Protein AF-Q5WV06-F1 (afdb_monomer)

Sequence (357 aa):
MSANEKTLMQELKEAIKIKTLAQSHLTKEEQHLIVVYLAEIKEFYKLNSIFDFFGVENGGAQHGRLFFHDSENNSSRELTELFRLNKALLNDLNEKIEQVAIEYSKENYDYIWNQIIFSYLKLLEHNQHWQSFWEKESQILDEAKLSKAKHLVCSAICFKLFSVLSANSIEMMSHPTVKVFIKLSNSINFEDIRKEMRNRLRSEILEDIKIATMTKKNSKLTYKSLYTKANRDAHFCALSLEEKALAVIAGVADACSGNDAHLKLLMESIVKAKKQFPVDDFNAKVQAILEELQAKNKLPQKYEKKFQEICETQDNKRILKKTLSLPQLASVSSTFYHSKKREGSSDENTSSYPHRP

Radius of gyration: 29.9 Å; Cα contacts (8 Å, |Δi|>4): 278; chains: 1; bounding box: 74×70×98 Å

Structure (mmCIF, N/CA/C/O backbone):
data_AF-Q5WV06-F1
#
_entry.id   AF-Q5WV06-F1
#
loop_
_atom_site.group_PDB
_atom_site.id
_atom_site.type_symbol
_atom_site.label_atom_id
_atom_site.label_alt_id
_atom_site.label_comp_id
_atom_site.label_asym_id
_atom_site.label_entity_id
_atom_site.label_seq_id
_atom_site.pdbx_PDB_ins_code
_atom_site.Cartn_x
_atom_site.Cartn_y
_atom_site.Cartn_z
_atom_site.occupancy
_atom_site.B_iso_or_equiv
_atom_site.auth_seq_id
_atom_site.auth_comp_id
_atom_site.auth_asym_id
_atom_site.auth_atom_id
_atom_site.pdbx_PDB_model_num
ATOM 1 N N . MET A 1 1 ? -6.872 12.861 60.033 1.00 57.31 1 MET A N 1
ATOM 2 C CA . MET A 1 1 ? -7.818 12.418 58.993 1.00 57.31 1 MET A CA 1
ATOM 3 C C . MET A 1 1 ? -9.099 11.960 59.648 1.00 57.31 1 MET A C 1
ATOM 5 O O . MET A 1 1 ? -9.048 11.062 60.488 1.00 57.31 1 MET A O 1
ATOM 9 N N . SER A 1 2 ? -10.210 12.590 59.287 1.00 75.19 2 SER A N 1
ATOM 10 C CA . SER A 1 2 ? -11.548 12.175 59.709 1.00 75.19 2 SER A CA 1
ATOM 11 C C . SER A 1 2 ? -11.914 10.809 59.110 1.00 75.19 2 SER A C 1
ATOM 13 O O . SER A 1 2 ? -11.301 10.360 58.137 1.00 75.19 2 SER A O 1
ATOM 15 N N . ALA A 1 3 ? -12.905 10.124 59.689 1.00 75.88 3 ALA A N 1
ATOM 16 C CA . ALA A 1 3 ? -13.401 8.854 59.152 1.00 75.88 3 ALA A CA 1
ATOM 17 C C . ALA A 1 3 ? -13.859 9.005 57.688 1.00 75.88 3 ALA A C 1
ATOM 19 O O . ALA A 1 3 ? -13.521 8.170 56.857 1.00 75.88 3 ALA A O 1
ATOM 20 N N . ASN A 1 4 ? -14.495 10.132 57.357 1.00 78.25 4 ASN A N 1
ATOM 21 C CA . ASN A 1 4 ? -14.959 10.434 56.004 1.00 78.25 4 ASN A CA 1
ATOM 22 C C . ASN A 1 4 ? -13.804 10.634 55.015 1.00 78.25 4 ASN A C 1
ATOM 24 O O . ASN A 1 4 ? -13.877 10.145 53.895 1.00 78.25 4 ASN A O 1
ATOM 28 N N . GLU A 1 5 ? -12.705 11.278 55.420 1.00 66.81 5 GLU A N 1
ATOM 29 C CA . GLU A 1 5 ? -11.517 11.420 54.562 1.00 66.81 5 GLU A CA 1
ATOM 30 C C . GLU A 1 5 ? -10.827 10.079 54.297 1.00 66.81 5 GLU A C 1
ATOM 32 O O . GLU A 1 5 ? -10.277 9.879 53.217 1.00 66.81 5 GLU A O 1
ATOM 37 N N . LYS A 1 6 ? -10.847 9.150 55.264 1.00 77.50 6 LYS A N 1
ATOM 38 C CA . LYS A 1 6 ? -10.307 7.795 55.076 1.00 77.50 6 LYS A CA 1
ATOM 39 C C . LYS A 1 6 ? -11.163 6.982 54.111 1.00 77.50 6 LYS A C 1
ATOM 41 O O . LYS A 1 6 ? -10.595 6.353 53.225 1.00 77.50 6 LYS A O 1
ATOM 46 N N . THR A 1 7 ? -12.488 7.038 54.250 1.00 82.88 7 THR A N 1
ATOM 47 C CA . THR A 1 7 ? -13.426 6.371 53.336 1.00 82.88 7 THR A CA 1
ATOM 48 C C . THR A 1 7 ? -13.297 6.932 51.925 1.00 82.88 7 THR A C 1
ATOM 50 O O . THR A 1 7 ? -13.072 6.166 50.995 1.00 82.88 7 THR A O 1
ATOM 53 N N . LEU A 1 8 ? -13.278 8.261 51.774 1.00 75.94 8 LEU A N 1
ATOM 54 C CA . LEU A 1 8 ? -13.108 8.914 50.475 1.00 75.94 8 LEU A CA 1
ATOM 55 C C . LEU A 1 8 ? -11.756 8.563 49.834 1.00 75.94 8 LEU A C 1
ATOM 57 O O . LEU A 1 8 ? -11.691 8.276 48.646 1.00 75.94 8 LEU A O 1
ATOM 61 N N . MET A 1 9 ? -10.667 8.533 50.615 1.00 74.50 9 MET A N 1
ATOM 62 C CA . MET A 1 9 ? -9.348 8.089 50.145 1.00 74.50 9 MET A CA 1
ATOM 63 C C . MET A 1 9 ? -9.325 6.616 49.736 1.00 74.50 9 MET A C 1
ATOM 65 O O . MET A 1 9 ? -8.549 6.251 48.853 1.00 74.50 9 MET A O 1
ATOM 69 N N . GLN A 1 10 ? -10.105 5.765 50.396 1.00 79.12 10 GLN A N 1
ATOM 70 C CA . GLN A 1 10 ? -10.165 4.339 50.105 1.00 79.12 10 GLN A CA 1
ATOM 71 C C . GLN A 1 10 ? -11.007 4.064 48.859 1.00 79.12 10 GLN A C 1
ATOM 73 O O . GLN A 1 10 ? -10.538 3.347 47.983 1.00 79.12 10 GLN A O 1
ATOM 78 N N . GLU A 1 11 ? -12.148 4.736 48.713 1.00 72.31 11 GLU A N 1
ATOM 79 C CA . GLU A 1 11 ? -12.962 4.739 47.494 1.00 72.31 11 GLU A CA 1
ATOM 80 C C . GLU A 1 11 ? -12.180 5.306 46.302 1.00 72.31 11 GLU A C 1
ATOM 82 O O . GLU A 1 11 ? -12.179 4.711 45.228 1.00 72.31 11 GLU A O 1
ATOM 87 N N . LEU A 1 12 ? -11.419 6.394 46.490 1.00 64.50 12 LEU A N 1
ATOM 88 C CA . LEU A 1 12 ? -10.504 6.914 45.466 1.00 64.50 12 LEU A CA 1
ATOM 89 C C . LEU A 1 12 ? -9.404 5.910 45.129 1.00 64.50 12 LEU A C 1
ATOM 91 O O . LEU A 1 12 ? -9.106 5.714 43.957 1.00 64.50 12 LEU A O 1
ATOM 95 N N . LYS A 1 13 ? -8.799 5.249 46.122 1.00 63.62 13 LYS A N 1
ATOM 96 C CA . LYS A 1 13 ? -7.778 4.217 45.885 1.00 63.62 13 LYS A CA 1
ATOM 97 C C . LYS A 1 13 ? -8.346 2.990 45.176 1.00 63.62 13 LYS A C 1
ATOM 99 O O . LYS A 1 13 ? -7.639 2.412 44.357 1.00 63.62 13 LYS A O 1
ATOM 104 N N . GLU A 1 14 ? -9.583 2.598 45.460 1.00 61.25 14 GLU A N 1
ATOM 105 C CA . GLU A 1 14 ? -10.272 1.491 44.791 1.00 61.25 14 GLU A CA 1
ATOM 106 C C . GLU A 1 14 ? -10.700 1.868 43.369 1.00 61.25 14 GLU A C 1
ATOM 108 O O . GLU A 1 14 ? -10.421 1.117 42.438 1.00 61.25 14 GLU A O 1
ATOM 113 N N . ALA A 1 15 ? -11.237 3.071 43.158 1.00 53.94 15 ALA A N 1
ATOM 114 C CA . ALA A 1 15 ? -11.538 3.604 41.829 1.00 53.94 15 ALA A CA 1
ATOM 115 C C . ALA A 1 15 ? -10.270 3.780 40.972 1.00 53.94 15 ALA A C 1
ATOM 117 O O . ALA A 1 15 ? -10.275 3.491 39.773 1.00 53.94 15 ALA A O 1
ATOM 118 N N . ILE A 1 16 ? -9.156 4.198 41.585 1.00 52.81 16 ILE A N 1
ATOM 119 C CA . ILE A 1 16 ? -7.840 4.265 40.938 1.00 52.81 16 ILE A CA 1
ATOM 120 C C . ILE A 1 16 ? -7.307 2.855 40.658 1.00 52.81 16 ILE A C 1
ATOM 122 O O . ILE A 1 16 ? -6.786 2.641 39.567 1.00 52.81 16 ILE A O 1
ATOM 126 N N . LYS A 1 17 ? -7.478 1.881 41.569 1.00 46.38 17 LYS A N 1
ATOM 127 C CA . LYS A 1 17 ? -7.112 0.463 41.360 1.00 46.38 17 LYS A CA 1
ATOM 128 C C . LYS A 1 17 ? -7.859 -0.169 40.188 1.00 46.38 17 LYS A C 1
ATOM 130 O O . LYS A 1 17 ? -7.242 -0.858 39.384 1.00 46.38 17 LYS A O 1
ATOM 135 N N . ILE A 1 18 ? -9.157 0.103 40.053 1.00 48.56 18 ILE A N 1
ATOM 136 C CA . ILE A 1 18 ? -9.973 -0.372 38.924 1.00 48.56 18 ILE A CA 1
ATOM 137 C C . ILE A 1 18 ? -9.495 0.265 37.605 1.00 48.56 18 ILE A C 1
ATOM 139 O O . ILE A 1 18 ? -9.481 -0.403 36.576 1.00 48.56 18 ILE A O 1
ATOM 143 N N . LYS A 1 19 ? -8.994 1.509 37.642 1.00 49.84 19 LYS A N 1
ATOM 144 C CA . LYS A 1 19 ? -8.337 2.184 36.503 1.00 49.84 19 LYS A CA 1
ATOM 145 C C . LYS A 1 19 ? -6.857 1.814 36.285 1.00 49.84 19 LYS A C 1
ATOM 147 O O . LYS A 1 19 ? -6.265 2.298 35.326 1.00 49.84 19 LYS A O 1
ATOM 152 N N . THR A 1 20 ? -6.242 0.993 37.143 1.00 46.69 20 THR A N 1
ATOM 153 C CA . THR A 1 20 ? -4.810 0.612 37.072 1.00 46.69 20 THR A CA 1
ATOM 154 C C . THR A 1 20 ? -4.574 -0.886 36.886 1.00 46.69 20 THR A C 1
ATOM 156 O O . THR A 1 20 ? -3.473 -1.373 37.144 1.00 46.69 20 THR A O 1
ATOM 159 N N . LEU A 1 21 ? -5.542 -1.636 36.352 1.00 50.31 21 LEU A N 1
ATOM 160 C CA . LEU A 1 21 ? -5.149 -2.830 35.607 1.00 50.31 21 LEU A CA 1
ATOM 161 C C . LEU A 1 21 ? -4.521 -2.359 34.296 1.00 50.31 21 LEU A C 1
ATOM 163 O O . LEU A 1 21 ? -5.203 -1.807 33.439 1.00 50.31 21 LEU A O 1
ATOM 167 N N . ALA A 1 22 ? -3.207 -2.544 34.167 1.00 56.94 22 ALA A N 1
ATOM 168 C CA . ALA A 1 22 ? -2.517 -2.384 32.899 1.00 56.94 22 ALA A CA 1
ATOM 169 C C . ALA A 1 22 ? -3.159 -3.345 31.887 1.00 56.94 22 ALA A C 1
ATOM 171 O O . ALA A 1 22 ? -2.976 -4.557 31.968 1.00 56.94 22 ALA A O 1
ATOM 172 N N . GLN A 1 23 ? -3.976 -2.805 30.987 1.00 65.12 23 GLN A N 1
ATOM 173 C CA . GLN A 1 23 ? -4.636 -3.556 29.929 1.00 65.12 23 GLN A CA 1
ATOM 174 C C . GLN A 1 23 ? -3.983 -3.179 28.603 1.00 65.12 23 GLN A C 1
ATOM 176 O O . GLN A 1 23 ? -4.070 -2.043 28.159 1.00 65.12 23 GLN A O 1
ATOM 181 N N . SER A 1 24 ? -3.322 -4.138 27.963 1.00 70.88 24 SER A N 1
ATOM 182 C CA . SER A 1 24 ? -2.711 -3.973 26.636 1.00 70.88 24 SER A CA 1
ATOM 183 C C . SER A 1 24 ? -3.726 -4.088 25.488 1.00 70.88 24 SER A C 1
ATOM 185 O O . SER A 1 24 ? -3.345 -4.172 24.324 1.00 70.88 24 SER A O 1
ATOM 187 N N . HIS A 1 25 ? -5.023 -4.142 25.799 1.00 78.38 25 HIS A N 1
ATOM 188 C CA . HIS A 1 25 ? -6.109 -4.398 24.856 1.00 78.38 25 HIS A CA 1
ATOM 189 C C . HIS A 1 25 ? -7.307 -3.491 25.141 1.00 78.38 25 HIS A C 1
ATOM 191 O O . HIS A 1 25 ? -7.446 -2.966 26.246 1.00 78.38 25 HIS A O 1
ATOM 197 N N . LEU A 1 26 ? -8.178 -3.345 24.138 1.00 80.56 26 LEU A N 1
ATOM 198 C CA . LEU A 1 26 ? -9.404 -2.557 24.240 1.00 80.56 26 LEU A CA 1
ATOM 199 C C . LEU A 1 26 ? -10.450 -3.231 25.138 1.00 80.56 26 LEU A C 1
ATOM 201 O O . LEU A 1 26 ? -10.696 -4.436 25.008 1.00 80.56 26 LEU A O 1
ATOM 205 N N . THR A 1 27 ? -11.127 -2.449 25.976 1.00 82.06 27 THR A N 1
ATOM 206 C CA . THR A 1 27 ? -12.273 -2.901 26.780 1.00 82.06 27 THR A CA 1
ATOM 207 C C . THR A 1 27 ? -13.489 -3.208 25.905 1.00 82.06 27 THR A C 1
ATOM 209 O O . THR A 1 27 ? -13.555 -2.831 24.732 1.00 82.06 27 THR A O 1
ATOM 212 N N . LYS A 1 28 ? -14.496 -3.896 26.458 1.00 82.31 28 LYS A N 1
ATOM 213 C CA . LYS A 1 28 ? -15.744 -4.158 25.720 1.00 82.31 28 LYS A CA 1
ATOM 214 C C . LYS A 1 28 ? -16.482 -2.862 25.391 1.00 82.31 28 LYS A C 1
ATOM 216 O O . LYS A 1 28 ? -17.065 -2.758 24.314 1.00 82.31 28 LYS A O 1
ATOM 221 N N . GLU A 1 29 ? -16.435 -1.893 26.298 1.00 81.12 29 GLU A N 1
ATOM 222 C CA . GLU A 1 29 ? -17.010 -0.563 26.131 1.00 81.12 29 GLU A CA 1
ATOM 223 C C . GLU A 1 29 ? -16.316 0.197 24.993 1.00 81.12 29 GLU A C 1
ATOM 225 O O . GLU A 1 29 ? -16.989 0.724 24.109 1.00 81.12 29 GLU A O 1
ATOM 230 N N . GL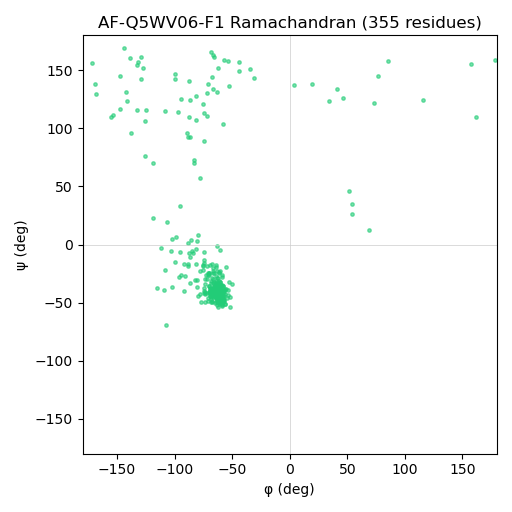U A 1 30 ? -14.980 0.181 24.947 1.00 83.25 30 GLU A N 1
ATOM 231 C CA . GLU A 1 30 ? -14.199 0.796 23.864 1.00 83.25 30 GLU A CA 1
ATOM 232 C C . GLU A 1 30 ? -14.499 0.137 22.511 1.00 83.25 30 GLU A C 1
ATOM 234 O O . GLU A 1 30 ? -14.727 0.820 21.514 1.00 83.25 30 GLU A O 1
ATOM 239 N N . GLN A 1 31 ? -14.569 -1.197 22.473 1.00 87.19 31 GLN A N 1
ATOM 240 C CA . GLN A 1 31 ? -14.945 -1.940 21.267 1.00 87.19 31 GLN A CA 1
ATOM 241 C C . GLN A 1 31 ? -16.367 -1.601 20.796 1.00 87.19 31 GLN A C 1
ATOM 243 O O . GLN A 1 31 ? -16.605 -1.473 19.596 1.00 87.19 31 GLN A O 1
ATOM 248 N N . HIS A 1 32 ? -17.317 -1.449 21.721 1.00 86.19 32 HIS A N 1
ATOM 249 C CA . HIS A 1 32 ? -18.684 -1.057 21.390 1.00 86.19 32 HIS A CA 1
ATOM 250 C C . HIS A 1 32 ? -18.739 0.359 20.804 1.00 86.19 32 HIS A C 1
ATOM 252 O O . HIS A 1 32 ? -19.372 0.559 19.769 1.00 86.19 32 HIS A O 1
ATOM 258 N N . LEU A 1 33 ? -18.024 1.315 21.403 1.00 85.00 33 LEU A N 1
ATOM 259 C CA . LEU A 1 33 ? -17.958 2.693 20.910 1.00 85.00 33 LEU A CA 1
ATOM 260 C C . LEU A 1 33 ? -17.347 2.795 19.511 1.00 85.00 33 LEU A C 1
ATOM 262 O O . LEU A 1 33 ? -17.813 3.597 18.708 1.00 85.00 33 LEU A O 1
ATOM 266 N N . ILE A 1 34 ? -16.374 1.943 19.173 1.00 88.25 34 ILE A N 1
ATOM 267 C CA . ILE A 1 34 ? -15.870 1.835 17.795 1.00 88.25 34 ILE A CA 1
ATOM 268 C C . ILE A 1 34 ? -17.011 1.485 16.831 1.00 88.25 34 ILE A C 1
ATOM 270 O O . ILE A 1 34 ? -17.144 2.117 15.786 1.00 88.25 34 ILE A O 1
ATOM 274 N N . VAL A 1 35 ? -17.848 0.499 17.170 1.00 89.69 35 VAL A N 1
ATOM 275 C CA . VAL A 1 35 ? -18.972 0.081 16.313 1.00 89.69 35 VAL A CA 1
ATOM 276 C C . VAL A 1 35 ? -20.020 1.186 16.191 1.00 89.69 35 VAL A C 1
ATOM 278 O O . VAL A 1 35 ? -20.488 1.453 15.084 1.00 89.69 35 VAL A O 1
ATOM 281 N N . VAL A 1 36 ? -20.366 1.842 17.304 1.00 88.00 36 VAL A N 1
ATOM 282 C CA . VAL A 1 36 ? -21.286 2.991 17.313 1.00 88.00 36 VAL A CA 1
ATOM 283 C C . VAL A 1 36 ? -20.758 4.089 16.398 1.00 88.00 36 VAL A C 1
ATOM 285 O O . VAL A 1 36 ? -21.477 4.550 15.516 1.00 88.00 36 VAL A O 1
ATOM 288 N N . TYR A 1 37 ? -19.476 4.429 16.521 1.00 86.94 37 TYR A N 1
ATOM 289 C CA . TYR A 1 37 ? -18.863 5.457 15.695 1.00 86.94 37 TYR A CA 1
ATOM 290 C C . TYR A 1 37 ? -18.889 5.108 14.198 1.00 86.94 37 TYR A C 1
ATOM 292 O O . TYR A 1 37 ? -19.218 5.956 13.370 1.00 86.94 37 TYR A O 1
ATOM 300 N N . LEU A 1 38 ? -18.609 3.853 13.826 1.00 88.38 38 LEU A N 1
ATOM 301 C CA . LEU A 1 38 ? -18.707 3.406 12.430 1.00 88.38 38 LEU A CA 1
ATOM 302 C C . LEU A 1 38 ? -20.136 3.525 11.882 1.00 88.38 38 LEU A C 1
ATOM 304 O O . LEU A 1 38 ? -20.314 3.907 10.724 1.00 88.38 38 LEU A O 1
ATOM 308 N N . ALA A 1 39 ? -21.150 3.223 12.696 1.00 88.50 39 ALA A N 1
ATOM 309 C CA . ALA A 1 39 ? -22.548 3.392 12.312 1.00 88.50 39 ALA A CA 1
ATOM 310 C C . ALA A 1 39 ? -22.910 4.876 12.125 1.00 88.50 39 ALA A C 1
ATOM 312 O O . ALA A 1 39 ? -23.482 5.239 11.098 1.00 88.50 39 ALA A O 1
ATOM 313 N N . GLU A 1 40 ? -22.501 5.744 13.050 1.00 87.31 40 GLU A N 1
ATOM 314 C CA . GLU A 1 40 ? -22.744 7.186 12.958 1.00 87.31 40 GLU A CA 1
ATOM 315 C C . GLU A 1 40 ? -22.058 7.826 11.749 1.00 87.31 40 GLU A C 1
ATOM 317 O O . GLU A 1 40 ? -22.632 8.713 11.125 1.00 87.31 40 GLU A O 1
ATOM 322 N N . ILE A 1 41 ? -20.857 7.370 11.368 1.00 83.75 41 ILE A N 1
ATOM 323 C CA . ILE A 1 41 ? -20.203 7.816 10.128 1.00 83.75 41 ILE A CA 1
ATOM 324 C C . ILE A 1 41 ? -21.103 7.524 8.926 1.00 83.75 41 ILE A C 1
ATOM 326 O O . ILE A 1 41 ? -21.312 8.405 8.090 1.00 83.75 41 ILE A O 1
ATOM 330 N N . LYS A 1 42 ? -21.654 6.306 8.831 1.00 86.06 42 LYS A N 1
ATOM 331 C CA . LYS A 1 42 ? -22.552 5.955 7.724 1.00 86.06 42 LYS A CA 1
ATOM 332 C C . LYS A 1 42 ? -23.790 6.843 7.703 1.00 86.06 42 LYS A C 1
ATOM 334 O O . LYS A 1 42 ? -24.183 7.288 6.629 1.00 86.06 42 LYS A O 1
ATOM 339 N N . GLU A 1 43 ? -24.388 7.108 8.860 1.00 87.19 43 GLU A N 1
ATOM 340 C CA . GLU A 1 43 ? -25.580 7.953 8.961 1.00 87.19 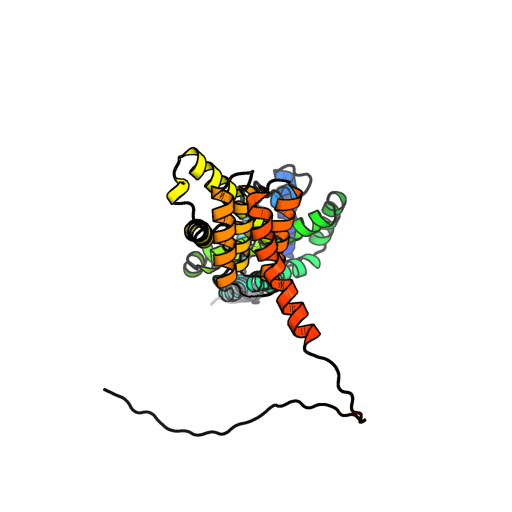43 GLU A CA 1
ATOM 341 C C . GLU A 1 43 ? -25.280 9.413 8.607 1.00 87.19 43 GLU A C 1
ATOM 343 O O . GLU A 1 43 ? -25.957 9.993 7.755 1.00 87.19 43 GLU A O 1
ATOM 348 N N . PHE A 1 44 ? -24.229 9.989 9.195 1.00 82.75 44 PHE A N 1
ATOM 349 C CA . PHE A 1 44 ? -23.828 11.380 8.990 1.00 82.75 44 PHE A CA 1
ATOM 350 C C . PHE A 1 44 ? -23.504 11.670 7.521 1.00 82.75 44 PHE A C 1
ATOM 352 O O . PHE A 1 44 ? -23.995 12.645 6.949 1.00 82.75 44 PHE A O 1
ATOM 359 N N . TYR A 1 45 ? -22.727 10.788 6.886 1.00 81.06 45 TYR A N 1
ATOM 360 C CA . TYR A 1 45 ? -22.332 10.922 5.483 1.00 81.06 45 TYR A CA 1
ATOM 361 C C . TYR A 1 45 ? -23.329 10.294 4.497 1.00 81.06 45 TYR A C 1
ATOM 363 O O . TYR A 1 45 ? -23.101 10.349 3.290 1.00 81.06 45 TYR A O 1
ATOM 371 N N . LYS A 1 46 ? -24.442 9.725 4.984 1.00 85.50 46 LYS A N 1
ATOM 372 C CA . LYS A 1 46 ? -25.468 9.039 4.177 1.00 85.50 46 LYS A CA 1
ATOM 373 C C . LYS A 1 46 ? -24.874 7.975 3.244 1.00 85.50 46 LYS A C 1
ATOM 375 O O . LYS A 1 46 ? -25.198 7.914 2.058 1.00 85.50 46 LYS A O 1
ATOM 380 N N . LEU A 1 47 ? -23.978 7.154 3.782 1.00 85.56 47 LEU A N 1
ATOM 381 C CA . LEU A 1 47 ? -23.254 6.130 3.033 1.00 85.56 47 LEU A CA 1
ATOM 382 C C . LEU A 1 47 ? -24.040 4.824 2.981 1.00 85.56 47 LEU A C 1
ATOM 384 O O . LEU A 1 47 ? -24.607 4.387 3.985 1.00 85.56 47 LEU A O 1
ATOM 388 N N . ASN A 1 48 ? -24.000 4.157 1.829 1.00 89.62 48 ASN A N 1
ATOM 389 C CA . ASN A 1 48 ? -24.595 2.833 1.678 1.00 89.62 48 ASN A CA 1
ATOM 390 C C . ASN A 1 48 ? -23.772 1.782 2.443 1.00 89.62 48 ASN A C 1
ATOM 392 O O . ASN A 1 48 ? -24.308 0.997 3.228 1.00 89.62 48 ASN A O 1
ATOM 396 N N . SER A 1 49 ? -22.448 1.830 2.284 1.00 90.75 49 SER A N 1
ATOM 397 C CA . SER A 1 49 ? -21.496 0.969 2.980 1.00 90.75 49 SER A CA 1
ATOM 398 C C . SER A 1 49 ? -20.403 1.788 3.661 1.00 90.75 49 SER A C 1
ATOM 400 O O . SER A 1 49 ? -20.013 2.856 3.191 1.00 90.75 49 SER A O 1
ATOM 402 N N . ILE A 1 50 ? -19.841 1.253 4.747 1.00 87.81 50 ILE A N 1
ATOM 403 C CA . ILE A 1 50 ? -18.630 1.828 5.346 1.00 87.81 50 ILE A CA 1
ATOM 404 C C . ILE A 1 50 ? -17.432 1.757 4.385 1.00 87.81 50 ILE A C 1
ATOM 406 O O . ILE A 1 50 ? -16.502 2.558 4.476 1.00 87.81 50 ILE A O 1
ATOM 410 N N . PHE A 1 51 ? -17.458 0.834 3.418 1.00 87.44 51 PHE A N 1
ATOM 411 C CA . PHE A 1 51 ? -16.457 0.757 2.360 1.00 87.44 51 PHE A CA 1
ATOM 412 C C . PHE A 1 51 ? -16.454 2.003 1.470 1.00 87.44 51 PHE A C 1
ATOM 414 O O . PHE A 1 51 ? -15.392 2.382 0.992 1.00 87.44 51 PHE A O 1
ATOM 421 N N . ASP A 1 52 ? -17.582 2.693 1.297 1.00 83.62 52 ASP A N 1
ATOM 422 C CA . ASP A 1 52 ? -17.624 3.945 0.529 1.00 83.62 52 ASP A CA 1
ATOM 423 C C . ASP A 1 52 ? -16.836 5.064 1.232 1.00 83.62 52 ASP A C 1
ATOM 425 O O . ASP A 1 52 ? -16.315 5.971 0.584 1.00 83.62 52 ASP A O 1
ATOM 429 N N . PHE A 1 53 ? -16.685 4.965 2.557 1.00 81.25 53 PHE A N 1
ATOM 430 C CA . PHE A 1 53 ? -15.855 5.871 3.344 1.00 81.25 53 PHE A CA 1
ATOM 431 C C . PHE A 1 53 ? -14.362 5.549 3.215 1.00 81.25 53 PHE A C 1
ATOM 433 O O . PHE A 1 53 ? -13.553 6.440 2.970 1.00 81.25 53 PHE A O 1
ATOM 440 N N . PHE A 1 54 ? -13.980 4.280 3.390 1.00 77.94 54 PHE A N 1
ATOM 441 C CA . PHE A 1 54 ? -12.569 3.883 3.496 1.00 77.94 54 PHE A CA 1
ATOM 442 C C . PHE A 1 54 ? -11.943 3.386 2.183 1.00 77.94 54 PHE A C 1
ATOM 444 O O . PHE A 1 54 ? -10.734 3.491 1.994 1.00 77.94 54 PHE A O 1
ATOM 451 N N . GLY A 1 55 ? -12.737 2.816 1.282 1.00 65.62 55 GLY A N 1
ATOM 452 C CA . GLY A 1 55 ? -12.296 2.038 0.121 1.00 65.62 55 GLY A CA 1
ATOM 453 C C . GLY A 1 55 ? -11.943 2.843 -1.130 1.00 65.62 55 GLY A C 1
ATOM 454 O O . GLY A 1 55 ? -11.457 2.260 -2.100 1.00 65.62 55 GLY A O 1
ATOM 455 N N . VAL A 1 56 ? -12.168 4.160 -1.135 1.00 64.69 56 VAL A N 1
ATOM 456 C CA . VAL A 1 56 ? -11.916 5.022 -2.300 1.00 64.69 56 VAL A CA 1
ATOM 457 C C . VAL A 1 56 ? -10.461 5.504 -2.284 1.00 64.69 56 VAL A C 1
ATOM 459 O O . VAL A 1 56 ? -10.097 6.342 -1.475 1.00 64.69 56 VAL A O 1
ATOM 462 N N . GLU A 1 57 ? -9.607 5.035 -3.193 1.00 55.09 57 GLU A N 1
ATOM 463 C CA . GLU A 1 57 ? -8.147 5.290 -3.156 1.00 55.09 57 GLU A CA 1
ATOM 464 C C . GLU A 1 57 ? -7.739 6.779 -3.198 1.00 55.09 57 GLU A C 1
ATOM 466 O O . GLU A 1 57 ? -6.719 7.151 -2.622 1.00 55.09 57 GLU A O 1
ATOM 471 N N . ASN A 1 58 ? -8.571 7.655 -3.776 1.00 47.12 58 ASN A N 1
ATOM 472 C CA . ASN A 1 58 ? -8.346 9.110 -3.781 1.00 47.12 58 ASN A CA 1
ATOM 473 C C . ASN A 1 58 ? -9.159 9.888 -2.722 1.00 47.12 58 ASN A C 1
ATOM 475 O O . ASN A 1 58 ? -8.835 11.040 -2.445 1.00 47.12 58 ASN A O 1
ATOM 479 N N . GLY A 1 59 ? -10.194 9.282 -2.124 1.00 39.25 59 GLY A N 1
ATOM 480 C CA . GLY A 1 59 ? -11.120 9.938 -1.181 1.00 39.25 59 GLY A CA 1
ATOM 481 C C . GLY A 1 59 ? -11.056 9.379 0.244 1.00 39.25 59 GLY A C 1
ATOM 482 O O . GLY A 1 59 ? -11.060 10.125 1.215 1.00 39.25 59 GLY A O 1
ATOM 483 N N . GLY A 1 60 ? -10.883 8.071 0.395 1.00 41.50 60 GLY A N 1
ATOM 484 C CA . GLY A 1 60 ? -10.745 7.363 1.668 1.00 41.50 60 GLY A CA 1
ATOM 485 C C . GLY A 1 60 ? -9.467 7.701 2.433 1.00 41.50 60 GLY A C 1
ATOM 486 O O . GLY A 1 60 ? -9.463 7.647 3.656 1.00 41.50 60 GLY A O 1
ATOM 487 N N . ALA A 1 61 ? -8.416 8.187 1.766 1.00 49.44 61 ALA A N 1
ATOM 488 C CA . ALA A 1 61 ? -7.262 8.782 2.449 1.00 49.44 61 ALA A CA 1
ATOM 489 C C . ALA A 1 61 ? -7.540 10.202 2.994 1.00 49.44 61 ALA A C 1
ATOM 491 O O . ALA A 1 61 ? -6.780 10.686 3.836 1.00 49.44 61 ALA A O 1
ATOM 492 N N . GLN A 1 62 ? -8.593 10.883 2.520 1.00 51.09 62 GLN A N 1
ATOM 493 C CA . GLN A 1 62 ? -9.081 12.160 3.064 1.00 51.09 62 GLN A CA 1
ATOM 494 C C . GLN A 1 62 ? -10.162 11.937 4.130 1.00 51.09 62 GLN A C 1
ATOM 496 O O . GLN A 1 62 ? -10.114 12.580 5.172 1.00 51.09 62 GLN A O 1
ATOM 501 N N . HIS A 1 63 ? -11.075 10.985 3.935 1.00 50.94 63 HIS A N 1
ATOM 502 C CA . HIS A 1 63 ? -12.148 10.680 4.887 1.00 50.94 63 HIS A CA 1
ATOM 503 C C . HIS A 1 63 ? -11.698 9.761 6.026 1.00 50.94 63 HIS A C 1
ATOM 505 O O . HIS A 1 63 ? -12.091 9.959 7.169 1.00 50.94 63 HIS A O 1
ATOM 511 N N . GLY A 1 64 ? -10.734 8.873 5.784 1.00 54.69 64 GLY A N 1
ATOM 512 C CA . GLY A 1 64 ? -9.981 8.214 6.845 1.00 54.69 64 GLY A CA 1
ATOM 513 C C . GLY A 1 64 ? -9.372 9.226 7.816 1.00 54.69 64 GLY A C 1
ATOM 514 O O . GLY A 1 64 ? -9.368 8.947 8.999 1.00 54.69 64 GLY A O 1
ATOM 515 N N . ARG A 1 65 ? -8.977 10.438 7.376 1.00 53.09 65 ARG A N 1
ATOM 516 C CA . ARG A 1 65 ? -8.554 11.535 8.280 1.00 53.09 65 ARG A CA 1
ATOM 517 C C . ARG A 1 65 ? -9.715 12.145 9.071 1.00 53.09 65 ARG A C 1
ATOM 519 O O . ARG A 1 65 ? -9.479 12.645 10.163 1.00 53.09 65 ARG A O 1
ATOM 526 N N . LEU A 1 66 ? -10.952 12.079 8.574 1.00 52.88 66 LEU A N 1
ATOM 527 C CA . LEU A 1 66 ? -12.151 12.496 9.316 1.00 52.88 66 LEU A CA 1
ATOM 528 C C . LEU A 1 66 ? -12.468 11.544 10.476 1.00 52.88 66 LEU A C 1
ATOM 530 O O . LEU A 1 66 ? -12.987 11.998 11.491 1.00 52.88 66 LEU A O 1
ATOM 534 N N . PHE A 1 67 ? -12.024 10.279 10.410 1.00 61.94 67 PHE A N 1
ATOM 535 C CA . PHE A 1 67 ? -12.000 9.369 11.571 1.00 61.94 67 PHE A CA 1
ATOM 536 C C . PHE A 1 67 ? -11.218 9.955 12.778 1.00 61.94 67 PHE A C 1
ATOM 538 O O . PHE A 1 67 ? -11.394 9.545 13.928 1.00 61.94 67 PHE A O 1
ATOM 545 N N . PHE A 1 68 ? -10.362 10.952 12.521 1.00 56.94 68 PHE A N 1
ATOM 546 C CA . PHE A 1 68 ? -9.493 11.638 13.481 1.00 56.94 68 PHE A CA 1
ATOM 547 C C . PHE A 1 68 ? -9.899 13.092 13.728 1.00 56.94 68 PHE A C 1
ATOM 549 O O . PHE A 1 68 ? -9.255 13.760 14.533 1.00 56.94 68 PHE A O 1
ATOM 556 N N . HIS A 1 69 ? -10.918 13.613 13.037 1.00 58.62 69 HIS A N 1
ATOM 557 C CA . HIS A 1 69 ? -11.353 14.990 13.238 1.00 58.62 69 HIS A CA 1
ATOM 558 C C . HIS A 1 69 ? -12.357 15.027 14.395 1.00 58.62 69 HIS A C 1
ATOM 560 O O . HIS A 1 69 ? -13.561 14.853 14.212 1.00 58.62 69 HIS A O 1
ATOM 566 N N . ASP A 1 70 ? -11.846 15.267 15.605 1.00 59.41 70 ASP A N 1
ATOM 567 C CA . ASP A 1 70 ? -12.619 15.333 16.859 1.00 59.41 70 ASP A CA 1
ATOM 568 C C . ASP A 1 70 ? -13.709 16.436 16.867 1.00 59.41 70 ASP A C 1
ATOM 570 O O . ASP A 1 70 ? -14.465 16.558 17.830 1.00 59.41 70 ASP A O 1
ATOM 574 N N . SER A 1 71 ? -13.792 17.268 15.821 1.00 54.84 71 SER A N 1
ATOM 575 C CA . SER A 1 71 ? -14.706 18.413 15.737 1.00 54.84 71 SER A CA 1
ATOM 576 C C . SER A 1 71 ? -16.087 18.100 15.158 1.00 54.84 71 SER A C 1
ATOM 578 O O . SER A 1 71 ? -16.977 18.934 15.300 1.00 54.84 71 SER A O 1
ATOM 580 N N . GLU A 1 72 ? -16.274 16.964 14.478 1.00 63.28 72 GLU A N 1
ATOM 581 C CA . GLU A 1 72 ? -17.517 16.691 13.728 1.00 63.28 72 GLU A CA 1
ATOM 582 C C . GLU A 1 72 ? -18.413 15.625 14.370 1.00 63.28 72 GLU A C 1
ATOM 584 O O . GLU A 1 72 ? -19.615 15.610 14.117 1.00 63.28 72 GLU A O 1
ATOM 589 N N . ASN A 1 73 ? -17.861 14.753 15.220 1.00 68.00 73 ASN A N 1
ATOM 590 C CA . ASN A 1 73 ? -18.618 13.685 15.868 1.00 68.00 73 ASN A CA 1
ATOM 591 C C . ASN A 1 73 ? -18.163 13.483 17.330 1.00 68.00 73 ASN A C 1
ATOM 593 O O . ASN A 1 73 ? -16.990 13.205 17.592 1.00 68.00 73 ASN A O 1
ATOM 597 N N . ASN A 1 74 ? -19.112 13.579 18.271 1.00 72.69 74 ASN A N 1
ATOM 598 C CA . ASN A 1 74 ? -18.883 13.389 19.707 1.00 72.69 74 ASN A CA 1
ATOM 599 C C . ASN A 1 74 ? -18.305 12.003 20.035 1.00 72.69 74 ASN A C 1
ATOM 601 O O . ASN A 1 74 ? -17.360 11.920 20.817 1.00 72.69 74 ASN A O 1
ATOM 605 N N . SER A 1 75 ? -18.778 10.942 19.381 1.00 73.69 75 SER A N 1
ATOM 606 C CA . SER A 1 75 ? -18.282 9.574 19.570 1.00 73.69 75 SER A CA 1
ATOM 607 C C . SER A 1 75 ? -16.823 9.425 19.135 1.00 73.69 75 SER A C 1
ATOM 609 O O . SER A 1 75 ? -16.068 8.668 19.742 1.00 73.69 75 SER A O 1
ATOM 611 N N . SER A 1 76 ? -16.377 10.196 18.134 1.00 78.00 76 SER A N 1
ATOM 612 C CA . SER A 1 76 ? -14.959 10.233 17.741 1.00 78.00 76 SER A CA 1
ATOM 613 C C . SER A 1 76 ? -14.082 10.808 18.848 1.00 78.00 76 SER A C 1
ATOM 615 O O . SER A 1 76 ? -13.015 10.260 19.135 1.00 78.00 76 SER A O 1
ATOM 617 N N . ARG A 1 77 ? -14.547 11.891 19.485 1.00 79.00 77 ARG A N 1
ATOM 618 C CA . ARG A 1 77 ? -13.850 12.564 20.584 1.00 79.00 77 ARG A CA 1
ATOM 619 C C . ARG A 1 77 ? -13.828 11.703 21.843 1.00 79.00 77 ARG A C 1
ATOM 621 O O . ARG A 1 77 ? -12.786 11.588 22.481 1.00 79.00 77 ARG A O 1
ATOM 628 N N . GLU A 1 78 ? -14.951 11.078 22.184 1.00 81.94 78 GLU A N 1
ATOM 629 C CA . GLU A 1 78 ? -15.032 10.128 23.297 1.00 81.94 78 GLU A CA 1
ATOM 630 C C . GLU A 1 78 ? -14.081 8.946 23.085 1.00 81.94 78 GLU A C 1
ATOM 632 O O . GLU A 1 78 ? -13.332 8.587 23.993 1.00 81.94 78 GLU A O 1
ATOM 637 N N . LEU A 1 79 ? -14.023 8.407 21.862 1.00 81.12 79 LEU A N 1
ATOM 638 C CA . LEU A 1 79 ? -13.085 7.347 21.504 1.00 81.12 79 LEU A CA 1
ATOM 639 C C . LEU A 1 79 ? -11.618 7.800 21.637 1.00 81.12 79 LEU A C 1
ATOM 641 O O . LEU A 1 79 ? -10.801 7.064 22.191 1.00 81.12 79 LEU A O 1
ATOM 645 N N . THR A 1 80 ? -11.280 9.013 21.179 1.00 82.25 80 THR A N 1
ATOM 646 C CA . THR A 1 80 ? -9.940 9.609 21.350 1.00 82.25 80 THR A CA 1
ATOM 647 C C . THR A 1 80 ? -9.564 9.720 22.832 1.00 82.25 80 THR A C 1
ATOM 649 O O . THR A 1 80 ? -8.455 9.349 23.221 1.00 82.25 80 THR A O 1
ATOM 652 N N . GLU A 1 81 ? -10.482 10.196 23.675 1.00 83.25 81 GLU A N 1
ATOM 653 C CA . GLU A 1 81 ? -10.248 10.340 25.114 1.00 83.25 81 GLU A CA 1
ATOM 654 C C . GLU A 1 81 ? -10.064 8.993 25.817 1.00 83.25 81 GLU A C 1
ATOM 656 O O . GLU A 1 81 ? -9.159 8.854 26.640 1.00 83.25 81 GLU A O 1
ATOM 661 N N . LEU A 1 82 ? -10.851 7.976 25.465 1.00 82.06 82 LEU A N 1
ATOM 662 C CA . LEU A 1 82 ? -10.681 6.629 26.015 1.00 82.06 82 LEU A CA 1
ATOM 663 C C . LEU A 1 82 ? -9.317 6.038 25.654 1.00 82.06 82 LEU A C 1
ATOM 665 O O . LEU A 1 82 ? -8.574 5.611 26.539 1.00 82.06 82 LEU A O 1
ATOM 669 N N . PHE A 1 83 ? -8.92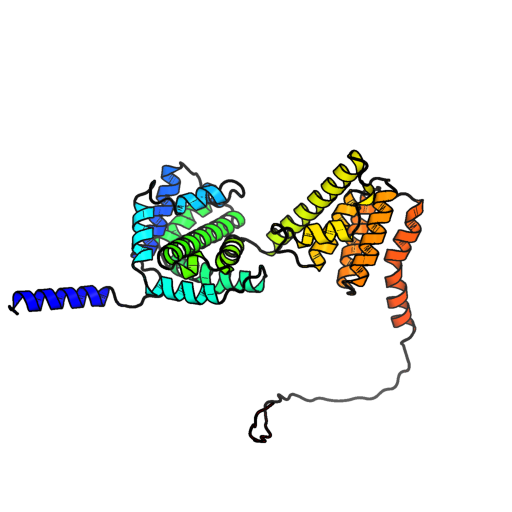9 6.124 24.380 1.00 85.12 83 PHE A N 1
ATOM 670 C CA . PHE A 1 83 ? -7.605 5.696 23.929 1.00 85.12 83 PHE A CA 1
ATOM 671 C C . PHE A 1 83 ? -6.481 6.419 24.673 1.00 85.12 83 PHE A C 1
ATOM 673 O O . PHE A 1 83 ? -5.499 5.796 25.072 1.00 85.12 83 PHE A O 1
ATOM 680 N N . ARG A 1 84 ? -6.638 7.726 24.916 1.00 83.75 84 ARG A N 1
ATOM 681 C CA . ARG A 1 84 ? -5.662 8.541 25.654 1.00 83.75 84 ARG A CA 1
ATOM 682 C C . ARG A 1 84 ? -5.497 8.088 27.103 1.00 83.75 84 ARG A C 1
ATOM 684 O O . ARG A 1 84 ? -4.403 8.189 27.658 1.00 83.75 84 ARG A O 1
ATOM 691 N N . LEU A 1 85 ? -6.568 7.603 27.726 1.00 84.69 85 LEU A N 1
ATOM 692 C CA . LEU A 1 85 ? -6.545 7.117 29.104 1.00 84.69 85 LEU A CA 1
ATOM 693 C C . LEU A 1 85 ? -5.934 5.712 29.226 1.00 84.69 85 LEU A C 1
ATOM 695 O O . LEU A 1 85 ? -5.411 5.375 30.292 1.00 84.69 85 LEU A O 1
ATOM 699 N N . ASN A 1 86 ? -5.928 4.919 28.151 1.00 84.38 86 ASN A N 1
ATOM 700 C CA . ASN A 1 86 ? -5.380 3.565 28.137 1.00 84.38 86 ASN A CA 1
ATOM 701 C C . ASN A 1 86 ? -3.847 3.544 27.931 1.00 84.38 86 ASN A C 1
ATOM 703 O O . ASN A 1 86 ? -3.324 3.170 26.881 1.00 84.38 86 ASN A O 1
ATOM 707 N N . LYS A 1 87 ? -3.095 3.942 28.967 1.00 83.81 87 LYS A N 1
ATOM 708 C CA . LYS A 1 87 ? -1.619 4.034 28.915 1.00 83.81 87 LYS A CA 1
ATOM 709 C C . LYS A 1 87 ? -0.915 2.712 28.594 1.00 83.81 87 LYS A C 1
ATOM 711 O O . LYS A 1 87 ? 0.127 2.727 27.951 1.00 83.81 87 LYS A O 1
ATOM 716 N N . ALA A 1 88 ? -1.451 1.585 29.059 1.00 83.69 88 ALA A N 1
ATOM 717 C CA . ALA A 1 88 ? -0.834 0.279 28.839 1.00 83.69 88 ALA A CA 1
ATOM 718 C C . ALA A 1 88 ? -0.916 -0.142 27.363 1.00 83.69 88 ALA A C 1
ATOM 720 O O . ALA A 1 88 ? 0.085 -0.588 26.808 1.00 83.69 88 ALA A O 1
ATOM 721 N N . LEU A 1 89 ? -2.063 0.085 26.714 1.00 85.38 89 LEU A N 1
ATOM 722 C CA . LEU A 1 89 ? -2.228 -0.098 25.272 1.00 85.38 89 LEU A CA 1
ATOM 723 C C . LEU A 1 89 ? -1.284 0.802 24.463 1.00 85.38 89 LEU A C 1
ATOM 725 O O . LEU A 1 89 ? -0.648 0.341 23.519 1.00 85.38 89 LEU A O 1
ATOM 729 N N . LEU A 1 90 ? -1.174 2.081 24.838 1.00 85.62 90 LEU A N 1
ATOM 730 C CA . LEU A 1 90 ? -0.292 3.025 24.148 1.00 85.62 90 LEU A CA 1
ATOM 731 C C . LEU A 1 90 ? 1.188 2.631 24.273 1.00 85.62 90 LEU A C 1
ATOM 733 O O . LEU A 1 90 ? 1.917 2.730 23.290 1.00 85.62 90 LEU A O 1
ATOM 737 N N . ASN A 1 91 ? 1.617 2.140 25.439 1.00 85.88 91 ASN A N 1
ATOM 738 C CA . ASN A 1 91 ? 2.982 1.651 25.641 1.00 85.88 91 ASN A CA 1
ATOM 739 C C . ASN A 1 91 ? 3.272 0.385 24.815 1.00 85.88 91 ASN A C 1
ATOM 741 O O . ASN A 1 91 ? 4.303 0.331 24.152 1.00 85.88 91 ASN A O 1
ATOM 745 N N . ASP A 1 92 ? 2.356 -0.592 24.788 1.00 87.38 92 ASP A N 1
ATOM 746 C CA . ASP A 1 92 ? 2.492 -1.795 23.942 1.00 87.38 92 ASP A CA 1
ATOM 747 C C . ASP A 1 92 ? 2.597 -1.424 22.454 1.00 87.38 92 ASP A C 1
ATOM 749 O O . ASP A 1 92 ? 3.447 -1.939 21.723 1.00 87.38 92 ASP A O 1
ATOM 753 N N . LEU A 1 93 ? 1.774 -0.472 22.001 1.00 86.44 93 LEU A N 1
ATOM 754 C CA . LEU A 1 93 ? 1.834 0.022 20.629 1.00 86.44 93 LEU A CA 1
ATOM 755 C C . LEU A 1 93 ? 3.165 0.733 20.339 1.00 86.44 93 LEU A C 1
ATOM 757 O O . LEU A 1 93 ? 3.732 0.531 19.266 1.00 86.44 93 LEU A O 1
ATOM 761 N N . ASN A 1 94 ? 3.674 1.528 21.285 1.00 86.56 94 ASN A N 1
ATOM 762 C CA . ASN A 1 94 ? 4.966 2.203 21.172 1.00 86.56 94 ASN A CA 1
ATOM 763 C C . ASN A 1 94 ? 6.107 1.198 20.970 1.00 86.56 94 ASN A C 1
ATOM 765 O O . ASN A 1 94 ? 6.838 1.292 19.985 1.00 86.56 94 ASN A O 1
ATOM 769 N N . GLU A 1 95 ? 6.197 0.190 21.842 1.00 86.88 95 GLU A N 1
ATOM 770 C CA . GLU A 1 95 ? 7.216 -0.865 21.766 1.00 86.88 95 GLU A CA 1
ATOM 771 C C . GLU A 1 95 ? 7.161 -1.623 20.434 1.00 86.88 95 GLU A C 1
ATOM 773 O O . GLU A 1 95 ? 8.196 -1.927 19.836 1.00 86.88 95 GLU A O 1
ATOM 778 N N . LYS A 1 96 ? 5.957 -1.912 19.925 1.00 87.56 96 LYS A N 1
ATOM 779 C CA . LYS A 1 96 ? 5.803 -2.591 18.632 1.00 87.56 96 LYS A CA 1
ATOM 780 C C . LYS A 1 96 ? 6.200 -1.707 17.455 1.00 87.56 96 LYS A C 1
ATOM 782 O O . LYS A 1 96 ? 6.740 -2.228 16.483 1.00 87.56 96 LYS A O 1
ATOM 787 N N . ILE A 1 97 ? 5.939 -0.403 17.513 1.00 85.81 97 ILE A N 1
ATOM 788 C CA . ILE A 1 97 ? 6.273 0.543 16.437 1.00 85.81 97 ILE A CA 1
ATOM 789 C C . ILE A 1 97 ? 7.772 0.830 16.380 1.00 85.81 97 ILE A C 1
ATOM 791 O O . ILE A 1 97 ? 8.315 0.985 15.286 1.00 85.81 97 ILE A O 1
ATOM 795 N N . GLU A 1 98 ? 8.455 0.852 17.521 1.00 85.06 98 GLU A N 1
ATOM 796 C CA . GLU A 1 98 ? 9.916 0.987 17.580 1.00 85.06 98 GLU A CA 1
ATOM 797 C C . GLU A 1 98 ? 10.645 -0.203 16.936 1.00 85.06 98 GLU A C 1
ATOM 799 O O . GLU A 1 98 ? 11.736 -0.035 16.393 1.00 85.06 98 GLU A O 1
ATOM 804 N N . GLN A 1 99 ? 10.023 -1.386 16.914 1.00 85.88 99 GLN A N 1
ATOM 805 C CA . GLN A 1 99 ? 10.558 -2.570 16.229 1.00 85.88 99 GLN A CA 1
ATOM 806 C C . GLN A 1 99 ? 10.433 -2.502 14.699 1.00 85.88 99 GLN A C 1
ATOM 808 O O . GLN A 1 99 ? 11.090 -3.271 13.997 1.00 85.88 99 GLN A O 1
ATOM 813 N N . VAL A 1 100 ? 9.609 -1.598 14.156 1.00 86.38 100 VAL A N 1
ATOM 814 C CA . VAL A 1 100 ? 9.460 -1.438 12.704 1.00 86.38 100 VAL A CA 1
ATOM 815 C C . VAL A 1 100 ? 10.692 -0.725 12.162 1.00 86.38 100 VAL A C 1
ATOM 817 O O . VAL A 1 100 ? 10.895 0.459 12.421 1.00 86.38 100 VAL A O 1
ATOM 820 N N . ALA A 1 101 ? 11.501 -1.412 11.358 1.00 83.50 101 ALA A N 1
ATOM 821 C CA . ALA A 1 101 ? 12.642 -0.780 10.707 1.00 83.50 101 ALA A CA 1
ATOM 822 C C . ALA A 1 101 ? 12.193 0.347 9.752 1.00 83.50 101 ALA A C 1
ATOM 824 O O . ALA A 1 101 ? 11.101 0.318 9.179 1.00 83.50 101 ALA A O 1
ATOM 825 N N . ILE A 1 102 ? 13.048 1.356 9.547 1.00 83.69 102 ILE A N 1
ATOM 826 C CA . ILE A 1 102 ? 12.776 2.505 8.659 1.00 83.69 102 ILE A CA 1
ATOM 827 C C . ILE A 1 102 ? 12.977 2.090 7.191 1.00 83.69 102 ILE A C 1
ATOM 829 O O . ILE A 1 102 ? 13.786 2.650 6.453 1.00 83.69 102 ILE A O 1
ATOM 833 N N . GLU A 1 103 ? 12.246 1.073 6.757 1.00 82.19 103 GLU A N 1
ATOM 834 C CA . GLU A 1 103 ? 12.284 0.550 5.401 1.00 82.19 103 GLU A CA 1
ATOM 835 C C . GLU A 1 103 ? 10.912 0.013 4.994 1.00 82.19 103 GLU A C 1
ATOM 837 O O . GLU A 1 103 ? 10.157 -0.532 5.800 1.00 82.19 103 GLU A O 1
ATOM 842 N N . TYR A 1 104 ? 10.572 0.179 3.719 1.00 77.44 104 TYR A N 1
ATOM 843 C CA . TYR A 1 104 ? 9.348 -0.384 3.165 1.00 77.44 104 TYR A CA 1
ATOM 844 C C . TYR A 1 104 ? 9.656 -1.795 2.649 1.00 77.44 104 TYR A C 1
ATOM 846 O O . TYR A 1 104 ? 10.146 -1.951 1.532 1.00 77.44 104 TYR A O 1
ATOM 854 N N . SER A 1 105 ? 9.395 -2.810 3.470 1.00 80.06 105 SER A N 1
ATOM 855 C CA . SER A 1 105 ? 9.661 -4.221 3.167 1.00 80.06 105 SER A CA 1
ATOM 856 C C . SER A 1 105 ? 8.427 -5.085 3.423 1.00 80.06 105 SER A C 1
ATOM 858 O O . SER A 1 105 ? 7.497 -4.672 4.126 1.00 80.06 105 SER A O 1
ATOM 860 N N . LYS A 1 106 ? 8.406 -6.286 2.832 1.00 82.25 106 LYS A N 1
ATOM 861 C CA . LYS A 1 106 ? 7.313 -7.238 3.052 1.00 82.25 106 LYS A CA 1
ATOM 862 C C . LYS A 1 106 ? 7.332 -7.731 4.497 1.00 82.25 106 LYS A C 1
ATOM 864 O O . LYS A 1 106 ? 6.287 -7.873 5.107 1.00 82.25 106 LYS A O 1
ATOM 869 N N . GLU A 1 107 ? 8.517 -7.923 5.052 1.00 86.06 107 GLU A N 1
ATOM 870 C CA . GLU A 1 107 ? 8.740 -8.344 6.428 1.00 86.06 107 GLU A CA 1
ATOM 871 C C . GLU A 1 107 ? 8.151 -7.324 7.413 1.00 86.06 107 GLU A C 1
ATOM 873 O O . GLU A 1 107 ? 7.413 -7.701 8.322 1.00 86.06 107 GLU A O 1
ATOM 878 N N . ASN A 1 108 ? 8.387 -6.026 7.186 1.00 86.25 108 ASN A N 1
ATOM 879 C CA . ASN A 1 108 ? 7.801 -4.968 8.010 1.00 86.25 108 ASN A CA 1
ATOM 880 C C . ASN A 1 108 ? 6.288 -4.867 7.822 1.00 86.25 108 ASN A C 1
ATOM 882 O O . ASN A 1 108 ? 5.568 -4.635 8.792 1.00 86.25 108 ASN A O 1
ATOM 886 N N . TYR A 1 109 ? 5.795 -5.048 6.594 1.00 84.88 109 TYR A N 1
ATOM 887 C CA . TYR A 1 109 ? 4.360 -5.127 6.335 1.00 84.88 109 TYR A CA 1
ATOM 888 C C . TYR A 1 109 ? 3.712 -6.278 7.111 1.00 84.88 109 TYR A C 1
ATOM 890 O O . TYR A 1 109 ? 2.760 -6.055 7.854 1.00 84.88 109 TYR A O 1
ATOM 898 N N . ASP A 1 110 ? 4.256 -7.488 6.978 1.00 86.06 110 ASP A N 1
ATOM 899 C CA . ASP A 1 110 ? 3.753 -8.695 7.624 1.00 86.06 110 ASP A CA 1
ATOM 900 C C . AS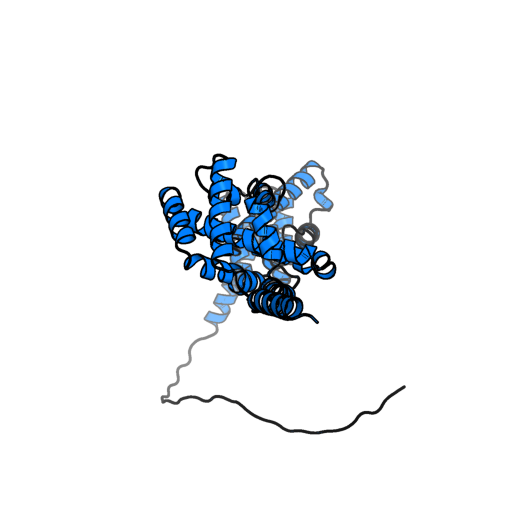P A 1 110 ? 3.823 -8.556 9.151 1.00 86.06 110 ASP A C 1
ATOM 902 O O . ASP A 1 110 ? 2.899 -8.975 9.848 1.00 86.06 110 ASP A O 1
ATOM 906 N N . TYR A 1 111 ? 4.873 -7.930 9.689 1.00 88.50 111 TYR A N 1
ATOM 907 C CA . TYR A 1 111 ? 4.968 -7.615 11.113 1.00 88.50 111 TYR A CA 1
ATOM 908 C C . TYR A 1 111 ? 3.867 -6.640 11.551 1.00 88.50 111 TYR A C 1
ATOM 910 O O . TYR A 1 111 ? 3.120 -6.943 12.479 1.00 88.50 111 TYR A O 1
ATOM 918 N N . ILE A 1 112 ? 3.704 -5.504 10.865 1.00 85.69 112 ILE A N 1
ATOM 919 C CA . ILE A 1 112 ? 2.664 -4.516 11.193 1.00 85.69 112 ILE A CA 1
ATOM 920 C C . ILE A 1 112 ? 1.274 -5.145 11.094 1.00 85.69 112 ILE A C 1
ATOM 922 O O . ILE A 1 112 ? 0.456 -4.988 12.001 1.00 85.69 112 ILE A O 1
ATOM 926 N N . TRP A 1 113 ? 1.002 -5.882 10.019 1.00 86.75 113 TRP A N 1
ATOM 927 C CA . TRP A 1 113 ? -0.282 -6.535 9.825 1.00 86.75 113 TRP A CA 1
ATOM 928 C C . TRP A 1 113 ? -0.547 -7.565 10.920 1.00 86.75 113 TRP A C 1
ATOM 930 O O . TRP A 1 113 ? -1.564 -7.473 11.598 1.00 86.75 113 TRP A O 1
ATOM 940 N N . ASN A 1 114 ? 0.367 -8.507 11.153 1.00 86.75 114 ASN A N 1
ATOM 941 C CA . ASN A 1 114 ? 0.098 -9.638 12.040 1.00 86.75 114 ASN A CA 1
ATOM 942 C C . ASN A 1 114 ? 0.254 -9.300 13.533 1.00 86.75 114 ASN A C 1
ATOM 944 O O . ASN A 1 114 ? -0.502 -9.822 14.351 1.00 86.75 114 ASN A O 1
ATOM 948 N N . GLN A 1 115 ? 1.217 -8.450 13.904 1.00 86.25 115 GLN A N 1
ATOM 949 C CA . GLN A 1 115 ? 1.547 -8.157 15.309 1.00 86.25 115 GLN A CA 1
ATOM 950 C C . GLN A 1 115 ? 0.839 -6.917 15.853 1.00 86.25 115 GLN A C 1
ATOM 952 O O . GLN A 1 115 ? 0.617 -6.814 17.063 1.00 86.25 115 GLN A O 1
ATOM 957 N N . ILE A 1 116 ? 0.475 -5.978 14.975 1.00 86.56 116 ILE A N 1
ATOM 958 C CA . ILE A 1 116 ? -0.200 -4.741 15.366 1.00 86.56 116 ILE A CA 1
ATOM 959 C C . ILE A 1 116 ? -1.660 -4.807 14.924 1.00 86.56 116 ILE A C 1
ATOM 961 O O . ILE A 1 116 ? -2.534 -4.976 15.769 1.00 86.56 116 ILE A O 1
ATOM 965 N N . ILE A 1 117 ? -1.950 -4.756 13.623 1.00 84.94 117 ILE A N 1
ATOM 966 C CA . ILE A 1 117 ? -3.320 -4.540 13.123 1.00 84.94 117 ILE A CA 1
ATOM 967 C C . ILE A 1 117 ? -4.252 -5.721 13.415 1.00 84.94 117 ILE A C 1
ATOM 969 O O . ILE A 1 117 ? -5.346 -5.538 13.952 1.00 84.94 117 ILE A O 1
ATOM 973 N N . PHE A 1 118 ? -3.819 -6.940 13.101 1.00 84.62 118 PHE A N 1
ATOM 974 C CA . PHE A 1 118 ? -4.620 -8.153 13.258 1.00 84.62 118 PHE A CA 1
ATOM 975 C C . PHE A 1 118 ? -4.992 -8.417 14.720 1.00 84.62 118 PHE A C 1
ATOM 977 O O . PHE A 1 118 ? -6.068 -8.947 15.000 1.00 84.62 118 PHE A O 1
ATOM 984 N N . SER A 1 119 ? -4.153 -7.982 15.667 1.00 82.81 119 SER A N 1
ATOM 985 C CA . SER A 1 119 ? -4.464 -8.086 17.094 1.00 82.81 119 SER A CA 1
ATOM 986 C C . SER A 1 119 ? -5.742 -7.319 17.468 1.00 82.81 119 SER A C 1
ATOM 988 O O . SER A 1 119 ? -6.556 -7.837 18.232 1.00 82.81 119 SER A O 1
ATOM 990 N N . TYR A 1 120 ? -5.992 -6.155 16.853 1.00 79.69 120 TYR A N 1
ATOM 991 C CA . TYR A 1 120 ? -7.227 -5.388 17.050 1.00 79.69 120 TYR A CA 1
ATOM 992 C C . TYR A 1 120 ? -8.429 -6.042 16.381 1.00 79.69 120 TYR A C 1
ATOM 994 O O . TYR A 1 120 ? -9.500 -6.103 16.985 1.00 79.69 120 TYR A O 1
ATOM 1002 N N . LEU A 1 121 ? -8.261 -6.562 15.159 1.00 81.88 121 LEU A N 1
ATOM 1003 C CA . LEU A 1 121 ? -9.334 -7.280 14.469 1.00 81.88 121 LEU A CA 1
ATOM 1004 C C . LEU A 1 121 ? -9.817 -8.463 15.311 1.00 81.88 121 LEU A C 1
ATOM 1006 O O . LEU A 1 121 ? -11.013 -8.589 15.556 1.00 81.88 121 LEU A O 1
ATOM 1010 N N . LYS A 1 122 ? -8.886 -9.278 15.817 1.00 84.56 122 LYS A N 1
ATOM 1011 C CA . LYS A 1 122 ? -9.205 -10.458 16.624 1.00 84.56 122 LYS A CA 1
ATOM 1012 C C . LYS A 1 122 ? -9.993 -10.106 17.890 1.00 84.56 122 LYS A C 1
ATOM 1014 O O . LYS A 1 122 ? -10.919 -10.823 18.254 1.00 84.56 122 LYS A O 1
ATOM 1019 N N . LEU A 1 123 ? -9.654 -9.001 18.557 1.00 82.50 123 LEU A N 1
ATOM 1020 C CA . LEU A 1 123 ? -10.405 -8.531 19.727 1.00 82.50 123 LEU A CA 1
ATOM 1021 C C . LEU A 1 123 ? -11.840 -8.144 19.354 1.00 82.50 123 LEU A C 1
ATOM 1023 O O . LEU A 1 123 ? -12.783 -8.549 20.033 1.00 82.50 123 LEU A O 1
ATOM 1027 N N . LEU A 1 124 ? -12.004 -7.402 18.257 1.00 85.75 124 LEU A N 1
ATOM 1028 C CA . LEU A 1 124 ? -13.307 -6.951 17.773 1.00 85.75 124 LEU A CA 1
ATOM 1029 C C . LEU A 1 124 ? -14.170 -8.107 17.249 1.00 85.75 124 LEU A C 1
ATOM 1031 O O . LEU A 1 124 ? -15.382 -8.086 17.426 1.00 85.75 124 LEU A O 1
ATOM 1035 N N . GLU A 1 125 ? -13.578 -9.149 16.665 1.00 86.00 125 GLU A N 1
ATOM 1036 C CA . GLU A 1 125 ? -14.305 -10.327 16.172 1.00 86.00 125 GLU A CA 1
ATOM 1037 C C . GLU A 1 125 ? -15.079 -11.074 17.262 1.00 86.00 125 GLU A C 1
ATOM 1039 O O . GLU A 1 125 ? -16.063 -11.742 16.954 1.00 86.00 125 GLU A O 1
ATOM 1044 N N . HIS A 1 126 ? -14.699 -10.932 18.532 1.00 84.69 126 HIS A N 1
ATOM 1045 C CA . HIS A 1 126 ? -15.445 -11.493 19.661 1.00 84.69 126 HIS A CA 1
ATOM 1046 C C . HIS A 1 126 ? -16.608 -10.602 20.136 1.00 84.69 126 HIS A C 1
ATOM 1048 O O . HIS A 1 126 ? -17.399 -11.021 20.984 1.00 84.69 126 HIS A O 1
ATOM 1054 N N . ASN A 1 127 ? -16.732 -9.381 19.612 1.00 87.75 127 ASN A N 1
ATOM 1055 C CA . ASN A 1 127 ? -17.786 -8.441 19.968 1.00 87.75 127 ASN A CA 1
ATOM 1056 C C . ASN A 1 127 ? -19.046 -8.679 19.116 1.00 87.75 127 ASN A C 1
ATOM 1058 O O . ASN A 1 127 ? -19.012 -8.614 17.888 1.00 87.75 127 ASN A O 1
ATOM 1062 N N . GLN A 1 128 ? -20.189 -8.901 19.770 1.00 90.69 128 GLN A N 1
ATOM 1063 C CA . GLN A 1 128 ? -21.457 -9.175 19.085 1.00 90.69 128 GLN A CA 1
ATOM 1064 C C . GLN A 1 128 ? -21.9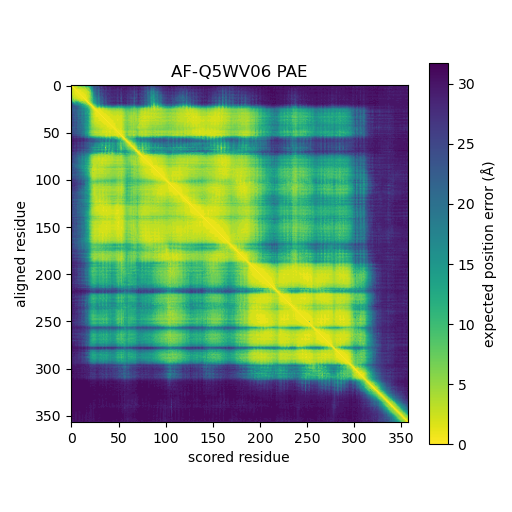18 -8.013 18.187 1.00 90.69 128 GLN A C 1
ATOM 1066 O O . GLN A 1 128 ? -22.455 -8.242 17.104 1.00 90.69 128 GLN A O 1
ATOM 1071 N N . HIS A 1 129 ? -21.695 -6.762 18.601 1.00 92.00 129 HIS A N 1
ATOM 1072 C CA . HIS A 1 129 ? -22.064 -5.596 17.796 1.00 92.00 129 HIS A CA 1
ATOM 1073 C C . HIS A 1 129 ? -21.183 -5.472 16.555 1.00 92.00 129 HIS A C 1
ATOM 1075 O O . HIS A 1 129 ? -21.688 -5.143 15.485 1.00 92.00 129 HIS A O 1
ATOM 1081 N N . TRP A 1 130 ? -19.894 -5.791 16.674 1.00 92.12 130 TRP A N 1
ATOM 1082 C CA . TRP A 1 130 ? -18.979 -5.838 15.535 1.00 92.12 130 TRP A CA 1
ATOM 1083 C C . TRP A 1 130 ? -19.394 -6.910 14.524 1.00 92.12 130 TRP A C 1
ATOM 1085 O O . TRP A 1 130 ? -19.475 -6.630 13.329 1.00 92.12 130 TRP A O 1
ATOM 1095 N N . GLN A 1 131 ? -19.720 -8.118 14.996 1.00 92.38 131 GLN A N 1
ATOM 1096 C CA . GLN A 1 131 ? -20.228 -9.191 14.138 1.00 92.38 131 GLN A CA 1
ATOM 1097 C C . GLN A 1 131 ? -21.507 -8.761 13.405 1.00 92.38 131 GLN A C 1
ATOM 1099 O O . GLN A 1 131 ? -21.571 -8.864 12.183 1.00 92.38 131 GLN A O 1
ATOM 1104 N N . SER A 1 132 ? -22.480 -8.198 14.131 1.00 94.56 132 SER A N 1
ATOM 1105 C CA . SER A 1 132 ? -23.738 -7.720 13.543 1.00 94.56 132 SER A CA 1
ATOM 1106 C C . SER A 1 132 ? -23.529 -6.579 12.541 1.00 94.56 132 SER A C 1
ATOM 1108 O O . SER A 1 132 ? -24.199 -6.528 11.511 1.00 94.56 132 SER A O 1
ATOM 1110 N N . PHE A 1 133 ? -22.587 -5.669 12.806 1.00 94.44 133 PHE A N 1
ATOM 1111 C CA . PHE A 1 133 ? -22.230 -4.604 11.871 1.00 94.44 133 PHE A CA 1
ATOM 1112 C C . PHE A 1 133 ? -21.717 -5.181 10.544 1.00 94.44 133 PHE A C 1
ATOM 1114 O O . PHE A 1 133 ? -22.221 -4.820 9.482 1.00 94.44 133 PHE A O 1
ATOM 1121 N N . TRP A 1 134 ? -20.778 -6.129 10.592 1.00 94.56 134 TRP A N 1
ATOM 1122 C CA . TRP A 1 134 ? -20.224 -6.730 9.375 1.00 94.56 134 TRP A CA 1
ATOM 1123 C C . TRP A 1 134 ? -21.176 -7.686 8.660 1.00 94.56 134 TRP A C 1
ATOM 1125 O O . TRP A 1 134 ? -21.065 -7.827 7.446 1.00 94.56 134 TRP A O 1
ATOM 1135 N N . GLU A 1 135 ? -22.118 -8.304 9.370 1.00 94.94 135 GLU A N 1
ATOM 1136 C CA . GLU A 1 135 ? -23.207 -9.072 8.758 1.00 94.94 135 GLU A CA 1
ATOM 1137 C C . GLU A 1 135 ? -24.144 -8.174 7.936 1.00 94.94 135 GLU A C 1
ATOM 1139 O O . GLU A 1 135 ? -24.616 -8.568 6.875 1.00 94.94 135 GLU A O 1
ATOM 1144 N N . LYS A 1 136 ? -24.381 -6.931 8.374 1.00 95.19 136 LYS A N 1
ATOM 1145 C CA . LYS A 1 136 ? -25.128 -5.952 7.568 1.00 95.19 136 LYS A CA 1
ATOM 1146 C C . LYS A 1 136 ? -24.324 -5.494 6.352 1.00 95.19 136 LYS A C 1
ATOM 1148 O O . LYS A 1 136 ? -24.877 -5.384 5.263 1.00 95.19 136 LYS A O 1
ATOM 1153 N N . GLU A 1 137 ? -23.022 -5.255 6.509 1.00 95.12 137 GLU A N 1
ATOM 1154 C CA . GLU A 1 137 ? -22.154 -4.881 5.382 1.00 95.12 137 GLU A CA 1
ATOM 1155 C C . GLU A 1 137 ? -22.021 -6.009 4.344 1.00 95.12 137 GLU A C 1
ATOM 1157 O O . GLU A 1 137 ? -21.971 -5.727 3.148 1.00 95.12 137 GLU A O 1
ATOM 1162 N N . SER A 1 138 ? -22.007 -7.282 4.760 1.00 95.50 138 SER A N 1
ATOM 1163 C CA . SER A 1 138 ? -21.890 -8.428 3.843 1.00 95.50 138 SER A CA 1
ATOM 1164 C C . SER A 1 138 ? -23.126 -8.652 2.969 1.00 95.50 138 SER A C 1
ATOM 1166 O O . SER A 1 138 ? -23.030 -9.307 1.937 1.00 95.50 138 SER A O 1
ATOM 1168 N N . GLN A 1 139 ? -24.278 -8.085 3.337 1.00 96.25 139 GLN A N 1
ATOM 1169 C CA . GLN A 1 139 ? -25.471 -8.074 2.483 1.00 96.25 139 GLN A CA 1
ATOM 1170 C C . GLN A 1 139 ? -25.321 -7.119 1.288 1.00 96.25 139 GLN A C 1
ATOM 1172 O O . GLN A 1 139 ? -26.067 -7.227 0.316 1.00 96.25 139 GLN A O 1
ATOM 1177 N N . ILE A 1 140 ? -24.374 -6.178 1.365 1.00 94.50 140 ILE A N 1
ATOM 1178 C CA . ILE A 1 140 ? -24.160 -5.108 0.383 1.00 94.50 140 ILE A CA 1
ATOM 1179 C C . ILE A 1 140 ? -22.864 -5.341 -0.407 1.00 94.50 140 ILE A C 1
ATOM 1181 O O . ILE A 1 140 ? -22.805 -5.071 -1.608 1.00 94.50 140 ILE A O 1
ATOM 1185 N N . LEU A 1 141 ? -21.814 -5.816 0.264 1.00 93.50 141 LEU A N 1
ATOM 1186 C CA . LEU A 1 141 ? -20.477 -5.988 -0.297 1.00 93.50 141 LEU A CA 1
ATOM 1187 C C . LEU A 1 141 ? -20.209 -7.435 -0.714 1.00 93.50 141 LEU A C 1
ATOM 1189 O O . LEU A 1 141 ? -20.542 -8.374 0.003 1.00 93.50 141 LEU A O 1
ATOM 1193 N N . ASP A 1 142 ? -19.503 -7.601 -1.833 1.00 93.94 142 ASP A N 1
ATOM 1194 C CA . ASP A 1 142 ? -18.872 -8.877 -2.169 1.00 93.94 142 ASP A CA 1
ATOM 1195 C C . ASP A 1 142 ? -17.741 -9.228 -1.179 1.00 93.94 142 ASP A C 1
ATOM 1197 O O . ASP A 1 142 ? -17.232 -8.375 -0.446 1.00 93.94 142 ASP A O 1
ATOM 1201 N N . GLU A 1 143 ? -17.335 -10.499 -1.159 1.00 92.06 143 GLU A N 1
ATOM 1202 C CA . GLU A 1 143 ? -16.345 -11.023 -0.209 1.00 92.06 143 GLU A CA 1
ATOM 1203 C C . GLU A 1 143 ? -15.002 -10.272 -0.269 1.00 92.06 143 GLU A C 1
ATOM 1205 O O . GLU A 1 143 ? -14.403 -9.970 0.768 1.00 92.06 143 GLU A O 1
ATOM 1210 N N . ALA A 1 144 ? -14.550 -9.904 -1.472 1.00 88.19 144 ALA A N 1
ATOM 1211 C CA . ALA A 1 144 ? -13.286 -9.202 -1.665 1.00 88.19 144 ALA A CA 1
ATOM 1212 C C . ALA A 1 144 ? -13.341 -7.774 -1.097 1.00 88.19 144 ALA A C 1
ATOM 1214 O O . ALA A 1 144 ? -12.427 -7.350 -0.380 1.00 88.19 144 ALA A O 1
ATOM 1215 N N . LYS A 1 145 ? -14.425 -7.035 -1.360 1.00 89.25 145 LYS A N 1
ATOM 1216 C CA . LYS A 1 145 ? -14.642 -5.691 -0.808 1.00 89.25 145 LYS A CA 1
ATOM 1217 C C . LYS A 1 145 ? -14.869 -5.717 0.693 1.00 89.25 145 LYS A C 1
ATOM 1219 O O . LYS A 1 145 ? -14.328 -4.859 1.383 1.00 89.25 145 LYS A O 1
ATOM 1224 N N . LEU A 1 146 ? -15.610 -6.696 1.208 1.00 90.81 146 LEU A N 1
ATOM 1225 C CA . LEU A 1 146 ? -15.829 -6.863 2.643 1.00 90.81 146 LEU A CA 1
ATOM 1226 C C . LEU A 1 146 ? -14.503 -7.106 3.378 1.00 90.81 146 LEU A C 1
ATOM 1228 O O . LEU A 1 146 ? -14.238 -6.477 4.403 1.00 90.81 146 LEU A O 1
ATOM 1232 N N . SER A 1 147 ? -13.643 -7.970 2.831 1.00 87.25 147 SER A N 1
ATOM 1233 C CA . SER A 1 147 ? -12.303 -8.218 3.373 1.00 87.25 147 SER A CA 1
ATOM 1234 C C . SER A 1 147 ? -11.442 -6.947 3.361 1.00 87.25 147 SER A C 1
ATOM 1236 O O . SER A 1 147 ? -10.880 -6.557 4.389 1.00 87.25 147 SER A O 1
ATOM 1238 N N . LYS A 1 148 ? -11.432 -6.218 2.234 1.00 85.19 148 LYS A N 1
ATOM 1239 C CA . LYS A 1 148 ? -10.741 -4.922 2.105 1.00 85.19 148 LYS A CA 1
ATOM 1240 C C . LYS A 1 148 ? -11.283 -3.881 3.097 1.00 85.19 148 LYS A C 1
ATOM 1242 O O . LYS A 1 148 ? -10.495 -3.167 3.710 1.00 85.19 148 LYS A O 1
ATOM 1247 N N . ALA A 1 149 ? -12.599 -3.814 3.305 1.00 86.94 149 ALA A N 1
ATOM 1248 C CA . ALA A 1 149 ? -13.238 -2.901 4.255 1.00 86.94 149 ALA A CA 1
ATOM 1249 C C . ALA A 1 149 ? -12.785 -3.167 5.697 1.00 86.94 149 ALA A C 1
ATOM 1251 O O . ALA A 1 149 ? -12.370 -2.237 6.388 1.00 86.94 149 ALA A O 1
ATOM 1252 N N . LYS A 1 150 ? -12.806 -4.433 6.135 1.00 87.81 150 LYS A N 1
ATOM 1253 C CA . LYS A 1 150 ? -12.345 -4.834 7.474 1.00 87.81 150 LYS A CA 1
ATOM 1254 C C . LYS A 1 150 ? -10.890 -4.437 7.710 1.00 87.81 150 LYS A C 1
ATOM 1256 O O . LYS A 1 150 ? -10.580 -3.838 8.737 1.00 87.81 150 LYS A O 1
ATOM 1261 N N . HIS A 1 151 ? -10.019 -4.712 6.735 1.00 85.62 151 HIS A N 1
ATOM 1262 C CA . HIS A 1 151 ? -8.609 -4.323 6.787 1.00 85.62 151 HIS A CA 1
ATOM 1263 C C . HIS A 1 151 ? -8.455 -2.811 6.990 1.00 85.62 151 HIS A C 1
ATOM 1265 O O . HIS A 1 151 ? -7.747 -2.371 7.896 1.00 85.62 151 HIS A O 1
ATOM 1271 N N . LEU A 1 152 ? -9.140 -2.013 6.168 1.00 83.44 152 LEU A N 1
ATOM 1272 C CA . LEU A 1 152 ? -9.048 -0.556 6.210 1.00 83.44 152 LEU A CA 1
ATOM 1273 C C . LEU A 1 152 ? -9.560 0.029 7.531 1.00 83.44 152 LEU A C 1
ATOM 1275 O O . LEU A 1 152 ? -8.921 0.922 8.082 1.00 83.44 152 LEU A O 1
ATOM 1279 N N . VAL A 1 153 ? -10.663 -0.497 8.071 1.00 86.75 153 VAL A N 1
ATOM 1280 C CA . VAL A 1 153 ? -11.198 -0.065 9.372 1.00 86.75 153 VAL A CA 1
ATOM 1281 C C . VAL A 1 153 ? -10.210 -0.374 10.498 1.00 86.75 153 VAL A C 1
ATOM 1283 O O . VAL A 1 153 ? -9.896 0.508 11.295 1.00 86.75 153 VAL A O 1
ATOM 1286 N N . CYS A 1 154 ? -9.674 -1.596 10.563 1.00 86.25 154 CYS A N 1
ATOM 1287 C CA . CYS A 1 154 ? -8.692 -1.957 11.590 1.00 86.25 154 CYS A CA 1
ATOM 1288 C C . CYS A 1 154 ? -7.416 -1.125 11.476 1.00 86.25 154 CYS A C 1
ATOM 1290 O O . CYS A 1 154 ? -6.880 -0.676 12.490 1.00 86.25 154 CYS A O 1
ATOM 1292 N N . SER A 1 155 ? -6.966 -0.870 10.248 1.00 83.12 155 SER A N 1
ATOM 1293 C CA . SER A 1 155 ? -5.849 0.025 9.989 1.00 83.12 155 SER A CA 1
ATOM 1294 C C . SER A 1 155 ? -6.136 1.430 10.530 1.00 83.12 155 SER A C 1
ATOM 1296 O O . SER A 1 155 ? -5.368 1.929 11.352 1.00 83.12 155 SER A O 1
ATOM 1298 N N . ALA A 1 156 ? -7.285 2.028 10.192 1.00 82.19 156 ALA A N 1
ATOM 1299 C CA . ALA A 1 156 ? -7.707 3.348 10.677 1.00 82.19 156 ALA A CA 1
ATOM 1300 C C . ALA A 1 156 ? -7.784 3.440 12.213 1.00 82.19 156 ALA A C 1
ATOM 1302 O O . ALA A 1 156 ? -7.357 4.437 12.796 1.00 82.19 156 ALA A O 1
ATOM 1303 N N . ILE A 1 157 ? -8.257 2.390 12.889 1.00 84.50 157 ILE A N 1
ATOM 1304 C CA . ILE A 1 157 ? -8.263 2.321 14.359 1.00 84.50 157 ILE A CA 1
ATOM 1305 C C . ILE A 1 157 ? -6.829 2.323 14.910 1.00 84.50 157 ILE A C 1
ATOM 1307 O O . ILE A 1 157 ? -6.525 3.097 15.820 1.00 84.50 157 ILE A O 1
ATOM 1311 N N . CYS A 1 158 ? -5.930 1.516 14.333 1.00 83.00 158 CYS A N 1
ATOM 1312 C CA . CYS A 1 158 ? -4.516 1.480 14.729 1.00 83.00 158 CYS A CA 1
ATOM 1313 C C . CYS A 1 158 ? -3.844 2.839 14.540 1.00 83.00 158 CYS A C 1
ATOM 1315 O O . CYS A 1 158 ? -3.084 3.290 15.394 1.00 83.00 158 CYS A O 1
ATOM 1317 N N . PHE A 1 159 ? -4.156 3.517 13.438 1.00 80.12 159 PHE A N 1
ATOM 1318 C CA . PHE A 1 159 ? -3.718 4.883 13.217 1.00 80.12 159 PHE A CA 1
ATOM 1319 C C . PHE A 1 159 ? -4.228 5.834 14.294 1.00 80.12 159 PHE A C 1
ATOM 1321 O O . PHE A 1 159 ? -3.450 6.665 14.746 1.00 80.12 159 PHE A O 1
ATOM 1328 N N . LYS A 1 160 ? -5.498 5.746 14.719 1.00 82.94 160 LYS A N 1
ATOM 1329 C CA . LYS A 1 160 ? -6.065 6.641 15.753 1.00 82.94 160 LYS A CA 1
ATOM 1330 C C . LYS A 1 160 ? -5.339 6.480 17.073 1.00 82.94 160 LYS A C 1
ATOM 1332 O O . LYS A 1 160 ? -4.913 7.474 17.657 1.00 82.94 160 LYS A O 1
ATOM 1337 N N . LEU A 1 161 ? -5.087 5.240 17.471 1.00 82.94 161 LEU A N 1
ATOM 1338 C CA . LEU A 1 161 ? -4.250 4.930 18.628 1.00 82.94 161 LEU A CA 1
ATOM 1339 C C . LEU A 1 161 ? -2.834 5.489 18.475 1.00 82.94 161 LEU A C 1
ATOM 1341 O O . LEU A 1 161 ? -2.308 6.112 19.395 1.00 82.94 161 LEU A O 1
ATOM 1345 N N . PHE A 1 162 ? -2.245 5.348 17.289 1.00 80.00 162 PHE A N 1
ATOM 1346 C CA . PHE A 1 162 ? -0.930 5.900 16.995 1.00 80.00 162 PHE A CA 1
ATOM 1347 C C . PHE A 1 162 ? -0.887 7.440 17.042 1.00 80.00 162 PHE A C 1
ATOM 1349 O O . PHE A 1 162 ? 0.072 8.029 17.544 1.00 80.00 162 PHE A O 1
ATOM 1356 N N . SER A 1 163 ? -1.921 8.119 16.546 1.00 80.31 163 SER A N 1
ATOM 1357 C CA . SER A 1 163 ? -2.037 9.577 16.624 1.00 80.31 163 SER A CA 1
ATOM 1358 C C . SER A 1 163 ? -2.164 10.047 18.069 1.00 80.31 163 SER A C 1
ATOM 1360 O O . SER A 1 163 ? -1.509 11.015 18.448 1.00 80.31 163 SER A O 1
ATOM 1362 N N . VAL A 1 164 ? -2.936 9.331 18.892 1.00 84.00 164 VAL A N 1
ATOM 1363 C CA . VAL A 1 164 ? -3.028 9.588 20.335 1.00 84.00 164 VAL A CA 1
ATOM 1364 C C . VAL A 1 164 ? -1.673 9.380 21.015 1.00 84.00 164 VAL A C 1
ATOM 1366 O O . VAL A 1 164 ? -1.256 10.223 21.806 1.00 84.00 164 VAL A O 1
ATOM 1369 N N . LEU A 1 165 ? -0.944 8.311 20.680 1.00 83.25 165 LEU A N 1
ATOM 1370 C CA . LEU A 1 165 ? 0.420 8.083 21.168 1.00 83.25 165 LEU A CA 1
ATOM 1371 C C . LEU A 1 165 ? 1.351 9.247 20.790 1.00 83.25 165 LEU A C 1
ATOM 1373 O O . LEU A 1 165 ? 2.019 9.808 21.654 1.00 83.25 165 LEU A O 1
ATOM 1377 N N . SER A 1 166 ? 1.340 9.661 19.521 1.00 79.50 166 SER A N 1
ATOM 1378 C CA . SER A 1 166 ? 2.177 10.756 19.006 1.00 79.50 166 SER A CA 1
ATOM 1379 C C . SER A 1 166 ? 1.840 12.111 19.631 1.00 79.50 166 SER A C 1
ATOM 1381 O O . SER A 1 166 ? 2.721 12.944 19.811 1.00 79.50 166 SER A O 1
ATOM 1383 N N . ALA A 1 167 ? 0.574 12.354 19.975 1.00 79.88 167 ALA A N 1
ATOM 1384 C CA . ALA A 1 167 ? 0.170 13.562 20.690 1.00 79.88 167 ALA A CA 1
ATOM 1385 C C . ALA A 1 167 ? 0.670 13.573 22.147 1.00 79.88 167 ALA A C 1
ATOM 1387 O O . ALA A 1 167 ? 0.874 14.644 22.714 1.00 79.88 167 ALA A O 1
ATOM 1388 N N . ASN A 1 168 ? 0.890 12.395 22.740 1.00 79.31 168 ASN A N 1
ATOM 1389 C CA . ASN A 1 168 ? 1.393 12.240 24.105 1.00 79.31 168 ASN A CA 1
ATOM 1390 C C . ASN A 1 168 ? 2.931 12.137 24.195 1.00 79.31 168 ASN A C 1
ATOM 1392 O O . ASN A 1 168 ? 3.469 12.317 25.286 1.00 79.31 168 ASN A O 1
ATOM 1396 N N . SER A 1 169 ? 3.639 11.863 23.091 1.00 77.50 169 SER A N 1
ATOM 1397 C CA . SER A 1 169 ? 5.109 11.780 23.032 1.00 77.50 169 SER A CA 1
ATOM 1398 C C . SER A 1 169 ? 5.668 12.567 21.844 1.00 77.50 169 SER A C 1
ATOM 1400 O O . SER A 1 169 ? 5.459 12.225 20.677 1.00 77.50 169 SER A O 1
ATOM 1402 N N . ILE A 1 170 ? 6.445 13.608 22.157 1.00 73.25 170 ILE A N 1
ATOM 1403 C CA . ILE A 1 170 ? 7.168 14.409 21.159 1.00 73.25 170 ILE A CA 1
ATOM 1404 C C . ILE A 1 170 ? 8.194 13.541 20.420 1.00 73.25 170 ILE A C 1
ATOM 1406 O O . ILE A 1 170 ? 8.377 13.719 19.212 1.00 73.25 170 ILE A O 1
ATOM 1410 N N . GLU A 1 171 ? 8.833 12.583 21.107 1.00 76.75 171 GLU A N 1
ATOM 1411 C CA . GLU A 1 171 ? 9.785 11.675 20.463 1.00 76.75 171 GLU A CA 1
ATOM 1412 C C . GLU A 1 171 ? 9.108 10.895 19.336 1.00 76.75 171 GLU A C 1
ATOM 1414 O O . GLU A 1 171 ? 9.599 10.912 18.203 1.00 76.75 171 GLU A O 1
ATOM 1419 N N . MET A 1 172 ? 7.938 10.306 19.609 1.00 76.56 172 MET A N 1
ATOM 1420 C CA . MET A 1 172 ? 7.213 9.506 18.627 1.00 76.56 172 MET A CA 1
ATOM 1421 C C . MET A 1 172 ? 6.760 10.339 17.423 1.00 76.56 172 MET A C 1
ATOM 1423 O O . MET A 1 172 ? 6.911 9.902 16.285 1.00 76.56 172 MET A O 1
ATOM 1427 N N . MET A 1 173 ? 6.302 11.579 17.632 1.00 70.56 173 MET A N 1
ATOM 1428 C CA . MET A 1 173 ? 5.920 12.475 16.529 1.00 70.56 173 MET A CA 1
ATOM 1429 C C . MET A 1 173 ? 7.077 12.738 15.548 1.00 70.56 173 MET A C 1
ATOM 1431 O O . MET A 1 173 ? 6.863 12.879 14.341 1.00 70.56 173 MET A O 1
ATOM 1435 N N . SER A 1 174 ? 8.308 12.803 16.058 1.00 70.81 174 SER A N 1
ATOM 1436 C CA . SER A 1 174 ? 9.512 13.048 15.257 1.00 70.81 174 SER A CA 1
ATOM 1437 C C . SER A 1 174 ? 10.142 11.779 14.672 1.00 70.81 174 SER A C 1
ATOM 1439 O O . SER A 1 174 ? 11.064 11.869 13.855 1.00 70.81 174 SER A O 1
ATOM 1441 N N . HIS A 1 175 ? 9.654 10.597 15.059 1.00 77.75 175 HIS A N 1
ATOM 1442 C CA . HIS A 1 175 ? 10.324 9.346 14.752 1.00 77.75 175 HIS A CA 1
ATOM 1443 C C . HIS A 1 175 ? 10.207 8.992 13.252 1.00 77.75 175 HIS A C 1
ATOM 1445 O O . HIS A 1 175 ? 9.121 9.009 12.664 1.00 77.75 175 HIS A O 1
ATOM 1451 N N . PRO A 1 176 ? 11.308 8.649 12.565 1.00 76.62 176 PRO A N 1
ATOM 1452 C CA . PRO A 1 176 ? 11.283 8.370 11.128 1.00 76.62 176 PRO A CA 1
ATOM 1453 C C . PRO A 1 176 ? 10.469 7.119 10.751 1.00 76.62 176 PRO A C 1
ATOM 1455 O O . PRO A 1 176 ? 9.952 7.057 9.630 1.00 76.62 176 PRO A O 1
ATOM 1458 N N . THR A 1 177 ? 10.295 6.153 11.665 1.00 77.06 177 THR A N 1
ATOM 1459 C CA . THR A 1 177 ? 9.471 4.951 11.408 1.00 77.06 177 THR A CA 1
ATOM 1460 C C . THR A 1 177 ? 7.999 5.285 11.239 1.00 77.06 177 THR A C 1
ATOM 1462 O O . THR A 1 177 ? 7.299 4.537 10.569 1.00 77.06 177 THR A O 1
ATOM 1465 N N . VAL A 1 178 ? 7.531 6.439 11.725 1.00 75.38 178 VAL A N 1
ATOM 1466 C CA . VAL A 1 178 ? 6.130 6.855 11.609 1.00 75.38 178 VAL A CA 1
ATOM 1467 C C . VAL A 1 178 ? 5.675 6.867 10.163 1.00 75.38 178 VAL A C 1
ATOM 1469 O O . VAL A 1 178 ? 4.682 6.243 9.811 1.00 75.38 178 VAL A O 1
ATOM 1472 N N . LYS A 1 179 ? 6.428 7.517 9.274 1.00 75.69 179 LYS A N 1
ATOM 1473 C CA . LYS A 1 179 ? 6.052 7.584 7.854 1.00 75.69 179 LYS A CA 1
ATOM 1474 C C . LYS A 1 179 ? 6.012 6.200 7.206 1.00 75.69 179 LYS A C 1
ATOM 1476 O O . LYS A 1 179 ? 5.214 5.985 6.298 1.00 75.69 179 LYS A O 1
ATOM 1481 N N . VAL A 1 180 ? 6.880 5.292 7.648 1.00 77.00 180 VAL A N 1
ATOM 1482 C CA . VAL A 1 180 ? 6.956 3.915 7.149 1.00 77.00 180 VAL A CA 1
ATOM 1483 C C . VAL A 1 180 ? 5.776 3.101 7.669 1.00 77.00 180 VAL A C 1
ATOM 1485 O O . VAL A 1 180 ? 5.049 2.538 6.855 1.00 77.00 180 VAL A O 1
ATOM 1488 N N . PHE A 1 181 ? 5.515 3.142 8.977 1.00 81.19 181 PHE A N 1
ATOM 1489 C CA . PHE A 1 181 ? 4.347 2.542 9.614 1.00 81.19 181 PHE A CA 1
ATOM 1490 C C . PHE A 1 181 ? 3.066 2.990 8.917 1.00 81.19 181 PHE A C 1
ATOM 1492 O O . PHE A 1 181 ? 2.338 2.152 8.405 1.00 81.19 181 PHE A O 1
ATOM 1499 N N . ILE A 1 182 ? 2.861 4.305 8.773 1.00 75.94 182 ILE A N 1
ATOM 1500 C CA . ILE A 1 182 ? 1.670 4.883 8.143 1.00 75.94 182 ILE A CA 1
ATOM 1501 C C . ILE A 1 182 ? 1.489 4.425 6.687 1.00 75.94 182 ILE A C 1
ATOM 1503 O O . ILE A 1 182 ? 0.374 4.261 6.192 1.00 75.94 182 ILE A O 1
ATOM 1507 N N . LYS A 1 183 ? 2.575 4.244 5.942 1.00 75.31 183 LYS A N 1
ATOM 1508 C CA . LYS A 1 183 ? 2.470 3.745 4.567 1.00 75.31 183 LYS A CA 1
ATOM 1509 C C . LYS A 1 183 ? 2.155 2.250 4.534 1.00 75.31 183 LYS A C 1
ATOM 1511 O O . LYS A 1 183 ? 1.339 1.819 3.723 1.00 75.31 183 LYS A O 1
ATOM 1516 N N . LEU A 1 184 ? 2.798 1.465 5.395 1.00 76.00 184 LEU A N 1
ATOM 1517 C CA . LEU A 1 184 ? 2.657 0.012 5.427 1.00 76.00 184 LEU A CA 1
ATOM 1518 C C . LEU A 1 184 ? 1.312 -0.430 6.012 1.00 76.00 184 LEU A C 1
ATOM 1520 O O . LEU A 1 184 ? 0.682 -1.309 5.443 1.00 76.00 184 LEU A O 1
ATOM 1524 N N . SER A 1 185 ? 0.811 0.195 7.077 1.00 76.69 185 SER A N 1
ATOM 1525 C CA . SER A 1 185 ? -0.480 -0.178 7.673 1.00 76.69 185 SER A CA 1
ATOM 1526 C C . SER A 1 185 ? -1.667 0.120 6.757 1.00 76.69 185 SER A C 1
ATOM 1528 O O . SER A 1 185 ? -2.655 -0.605 6.788 1.00 76.69 185 SER A O 1
ATOM 1530 N N . ASN A 1 186 ? -1.581 1.143 5.902 1.00 75.00 186 ASN A N 1
ATOM 1531 C CA . ASN A 1 186 ? -2.595 1.424 4.875 1.00 75.00 186 ASN A CA 1
ATOM 1532 C C . ASN A 1 186 ? -2.547 0.452 3.683 1.00 75.00 186 ASN A C 1
ATOM 1534 O O . ASN A 1 186 ? -3.383 0.533 2.781 1.00 75.00 186 ASN A O 1
ATOM 1538 N N . SER A 1 187 ? -1.552 -0.433 3.627 1.00 75.44 187 SER A N 1
ATOM 1539 C CA . SER A 1 187 ? -1.359 -1.328 2.494 1.00 75.44 187 SER A CA 1
ATOM 1540 C C . SER A 1 187 ? -2.283 -2.544 2.610 1.00 75.44 187 SER A C 1
ATOM 1542 O O . SER A 1 187 ? -2.042 -3.442 3.402 1.00 75.44 187 SER A O 1
ATOM 1544 N N . ILE A 1 188 ? -3.331 -2.625 1.792 1.00 71.31 188 ILE A N 1
ATOM 1545 C CA . ILE A 1 188 ? -4.252 -3.781 1.817 1.00 71.31 188 ILE A CA 1
ATOM 1546 C C . ILE A 1 188 ? -3.572 -5.056 1.308 1.00 71.31 188 ILE A C 1
ATOM 1548 O O . ILE A 1 188 ? -3.805 -6.139 1.834 1.00 71.31 188 ILE A O 1
ATOM 1552 N N . ASN A 1 189 ? -2.743 -4.922 0.270 1.00 75.06 189 ASN A N 1
ATOM 1553 C CA . ASN A 1 189 ? -1.970 -6.017 -0.298 1.00 75.06 189 ASN A CA 1
ATOM 1554 C C . ASN A 1 189 ? -0.640 -5.487 -0.844 1.00 75.06 189 ASN A C 1
ATOM 1556 O O . ASN A 1 189 ? -0.607 -4.691 -1.784 1.00 75.06 189 ASN A O 1
ATOM 1560 N N . PHE A 1 190 ? 0.461 -5.955 -0.258 1.00 74.50 190 PHE A N 1
ATOM 1561 C CA . PHE A 1 190 ? 1.813 -5.541 -0.622 1.00 74.50 190 PHE A CA 1
ATOM 1562 C C . PHE A 1 190 ? 2.173 -5.875 -2.079 1.00 74.50 190 PHE A C 1
ATOM 1564 O O . PHE A 1 190 ? 2.839 -5.085 -2.750 1.00 74.50 190 PHE A O 1
ATOM 1571 N N . GLU A 1 191 ? 1.726 -7.023 -2.598 1.00 77.06 191 GLU A N 1
ATOM 1572 C CA . GLU A 1 191 ? 2.039 -7.424 -3.974 1.00 77.06 191 GLU A CA 1
ATOM 1573 C C . GLU A 1 191 ? 1.234 -6.618 -4.997 1.00 77.06 191 GLU A C 1
ATOM 1575 O O . GLU A 1 191 ? 1.791 -6.185 -6.008 1.00 77.06 191 GLU A O 1
ATOM 1580 N N . ASP A 1 192 ? -0.044 -6.346 -4.717 1.00 76.19 192 ASP A N 1
ATOM 1581 C CA . ASP A 1 192 ? -0.868 -5.498 -5.587 1.00 76.19 192 ASP A CA 1
ATOM 1582 C C . ASP A 1 192 ? -0.319 -4.069 -5.639 1.00 76.19 192 ASP A C 1
ATOM 1584 O O . ASP A 1 192 ? -0.206 -3.492 -6.721 1.00 76.19 192 ASP A O 1
ATOM 1588 N N . ILE A 1 193 ? 0.131 -3.531 -4.502 1.00 75.69 193 ILE A N 1
ATOM 1589 C CA . ILE A 1 193 ? 0.760 -2.206 -4.435 1.00 75.69 193 ILE A CA 1
ATOM 1590 C C . ILE A 1 193 ? 2.075 -2.184 -5.208 1.00 75.69 193 ILE A C 1
ATOM 1592 O O . ILE A 1 193 ? 2.323 -1.255 -5.977 1.00 75.69 193 ILE A O 1
ATOM 1596 N N . ARG A 1 194 ? 2.919 -3.215 -5.078 1.00 83.44 194 ARG A N 1
ATOM 1597 C CA . ARG A 1 194 ? 4.136 -3.316 -5.899 1.00 83.44 194 ARG A CA 1
ATOM 1598 C C . ARG A 1 194 ? 3.792 -3.396 -7.377 1.00 83.44 194 ARG A C 1
ATOM 1600 O O . ARG A 1 194 ? 4.434 -2.724 -8.178 1.00 83.44 194 ARG A O 1
ATOM 1607 N N . LYS A 1 195 ? 2.763 -4.152 -7.760 1.00 85.69 195 LYS A N 1
ATOM 1608 C CA . LYS A 1 195 ? 2.283 -4.219 -9.147 1.00 85.69 195 LYS A CA 1
ATOM 1609 C C . LYS A 1 195 ? 1.828 -2.851 -9.657 1.00 85.69 195 LYS A C 1
ATOM 1611 O O . LYS A 1 195 ? 2.228 -2.461 -10.754 1.00 85.69 195 LYS A O 1
ATOM 1616 N N . GLU A 1 196 ? 1.054 -2.112 -8.873 1.00 83.62 196 GLU A N 1
ATOM 1617 C CA . GLU A 1 196 ? 0.609 -0.760 -9.209 1.00 83.62 196 GLU A CA 1
ATOM 1618 C C . GLU A 1 196 ? 1.793 0.206 -9.343 1.00 83.62 196 GLU A C 1
ATOM 1620 O O . GLU A 1 196 ? 1.930 0.878 -10.365 1.00 83.62 196 GLU A O 1
ATOM 1625 N N . MET A 1 197 ? 2.712 0.212 -8.374 1.00 86.75 197 MET A N 1
ATOM 1626 C CA . MET A 1 197 ? 3.920 1.038 -8.413 1.00 86.75 197 MET A CA 1
ATOM 1627 C C . MET A 1 197 ? 4.815 0.698 -9.608 1.00 86.75 197 MET A C 1
ATOM 1629 O O . MET A 1 197 ? 5.345 1.611 -10.242 1.00 86.75 197 MET A O 1
ATOM 1633 N N . ARG A 1 198 ? 4.960 -0.589 -9.966 1.00 90.88 198 ARG A N 1
ATOM 1634 C CA . ARG A 1 198 ? 5.675 -1.023 -11.182 1.00 90.88 198 ARG A CA 1
ATOM 1635 C C . ARG A 1 198 ? 5.015 -0.446 -12.435 1.00 90.88 198 ARG A C 1
ATOM 1637 O O . ARG A 1 198 ? 5.715 0.100 -13.285 1.00 90.88 198 ARG A O 1
ATOM 1644 N N . ASN A 1 199 ? 3.687 -0.519 -12.536 1.00 90.19 199 ASN A N 1
ATOM 1645 C CA . ASN A 1 199 ? 2.932 0.015 -13.675 1.00 90.19 199 ASN A CA 1
ATOM 1646 C C . ASN A 1 199 ? 3.007 1.545 -13.761 1.00 90.19 199 ASN A C 1
ATOM 1648 O O . ASN A 1 199 ? 3.160 2.102 -14.852 1.00 90.19 199 ASN A O 1
ATOM 1652 N N . ARG A 1 200 ? 2.948 2.228 -12.616 1.00 90.81 200 ARG A N 1
ATOM 1653 C CA . ARG A 1 200 ? 3.115 3.678 -12.527 1.00 90.81 200 ARG A CA 1
ATOM 1654 C C . ARG A 1 200 ? 4.514 4.099 -12.960 1.00 90.81 200 ARG A C 1
ATOM 1656 O O . ARG A 1 200 ? 4.629 4.943 -13.840 1.00 90.81 200 ARG A O 1
ATOM 1663 N N . LEU A 1 201 ? 5.561 3.464 -12.428 1.00 94.25 201 LEU A N 1
ATOM 1664 C CA . LEU A 1 201 ? 6.941 3.737 -12.831 1.00 94.25 201 LEU A CA 1
ATOM 1665 C C . LEU A 1 201 ? 7.139 3.483 -14.331 1.00 94.25 201 LEU A C 1
ATOM 1667 O O . LEU A 1 201 ? 7.671 4.340 -15.028 1.00 94.25 201 LEU A O 1
ATOM 1671 N N . ARG A 1 202 ? 6.655 2.349 -14.854 1.00 94.06 202 ARG A N 1
ATOM 1672 C CA . ARG A 1 202 ? 6.663 2.038 -16.296 1.00 94.06 202 ARG A CA 1
ATOM 1673 C C . ARG A 1 202 ? 6.043 3.176 -17.122 1.00 94.06 202 ARG A C 1
ATOM 1675 O O . ARG A 1 202 ? 6.636 3.605 -18.111 1.00 94.06 202 ARG A O 1
ATOM 1682 N N . SER A 1 203 ? 4.899 3.699 -16.683 1.00 92.12 203 SER A N 1
ATOM 1683 C CA . SER A 1 203 ? 4.183 4.795 -17.352 1.00 92.12 203 SER A CA 1
ATOM 1684 C C . SER A 1 203 ? 4.919 6.136 -17.259 1.00 92.12 203 SER A C 1
ATOM 1686 O O . SER A 1 203 ? 5.017 6.853 -18.253 1.00 92.12 203 SER A O 1
ATOM 1688 N N . GLU A 1 204 ? 5.482 6.467 -16.096 1.00 93.12 204 GLU A N 1
ATOM 1689 C CA . GLU A 1 204 ? 6.265 7.694 -15.902 1.00 93.12 204 GLU A CA 1
ATOM 1690 C C . GLU A 1 204 ? 7.545 7.691 -16.748 1.00 93.12 204 GLU A C 1
ATOM 1692 O O . GLU A 1 204 ? 7.894 8.709 -17.341 1.00 93.12 204 GLU A O 1
ATOM 1697 N N . ILE A 1 205 ? 8.210 6.539 -16.880 1.00 94.38 205 ILE A N 1
ATOM 1698 C CA . ILE A 1 205 ? 9.379 6.383 -17.754 1.00 94.38 205 ILE A CA 1
ATOM 1699 C C . ILE A 1 205 ? 9.003 6.595 -19.222 1.00 94.38 205 ILE A C 1
ATOM 1701 O O . ILE A 1 205 ? 9.719 7.293 -19.942 1.00 94.38 205 ILE A O 1
ATOM 1705 N N . LEU A 1 206 ? 7.880 6.030 -19.674 1.00 91.38 206 LEU A N 1
ATOM 1706 C CA . LEU A 1 206 ? 7.371 6.269 -21.025 1.00 91.38 206 LEU A CA 1
ATOM 1707 C C . LEU A 1 206 ? 7.135 7.768 -21.272 1.00 91.38 206 LEU A C 1
ATOM 1709 O O . LEU A 1 206 ? 7.515 8.292 -22.322 1.00 91.38 206 LEU A O 1
ATOM 1713 N N . GLU A 1 207 ? 6.530 8.463 -20.311 1.00 90.88 207 GLU A N 1
ATOM 1714 C CA . GLU A 1 207 ? 6.241 9.891 -20.428 1.00 90.88 207 GLU A CA 1
ATOM 1715 C C . GLU A 1 207 ? 7.517 10.747 -20.413 1.00 90.88 207 GLU A C 1
ATOM 1717 O O . GLU A 1 207 ? 7.681 11.629 -21.258 1.00 90.88 207 GLU A O 1
ATOM 1722 N N . ASP A 1 208 ? 8.487 10.423 -19.555 1.00 90.62 208 ASP A N 1
ATOM 1723 C CA . ASP A 1 208 ? 9.807 11.063 -19.540 1.00 90.62 208 ASP A CA 1
ATOM 1724 C C . ASP A 1 208 ? 10.504 10.966 -20.909 1.00 90.62 208 ASP A C 1
ATOM 1726 O O . ASP A 1 208 ? 11.093 11.940 -21.393 1.00 90.62 208 ASP A O 1
ATOM 1730 N N . ILE A 1 209 ? 10.422 9.800 -21.561 1.00 89.69 209 ILE A N 1
ATOM 1731 C CA . ILE A 1 209 ? 10.992 9.576 -22.896 1.00 89.69 209 ILE A CA 1
ATOM 1732 C C . ILE A 1 209 ? 10.272 10.430 -23.949 1.00 89.69 209 ILE A C 1
ATOM 1734 O O . ILE A 1 209 ? 10.930 11.062 -24.786 1.00 89.69 209 ILE A O 1
ATOM 1738 N N . LYS A 1 210 ? 8.934 10.500 -23.908 1.00 88.00 210 LYS A N 1
ATOM 1739 C CA . LYS A 1 210 ? 8.151 11.351 -24.820 1.00 88.00 210 LYS A CA 1
ATOM 1740 C C . LYS A 1 210 ? 8.519 12.824 -24.661 1.00 88.00 210 LYS A C 1
ATOM 1742 O O . LYS A 1 210 ? 8.825 13.479 -25.658 1.00 88.00 210 LYS A O 1
ATOM 1747 N N . ILE A 1 211 ? 8.578 13.328 -23.428 1.00 87.38 211 ILE A N 1
ATOM 1748 C CA . ILE A 1 211 ? 8.947 14.719 -23.131 1.00 87.38 211 ILE A CA 1
ATOM 1749 C C . ILE A 1 211 ? 10.368 15.019 -23.624 1.00 87.38 211 ILE A C 1
ATOM 1751 O O . ILE A 1 211 ? 10.602 16.052 -24.262 1.00 87.38 211 ILE A O 1
ATOM 1755 N N . ALA A 1 212 ? 11.329 14.124 -23.377 1.00 86.69 212 ALA A N 1
ATOM 1756 C CA . ALA A 1 212 ? 12.701 14.289 -23.859 1.00 86.69 212 ALA A CA 1
ATOM 1757 C C . ALA A 1 212 ? 12.761 14.371 -25.394 1.00 86.69 212 ALA A C 1
ATOM 1759 O O . ALA A 1 212 ? 13.456 15.239 -25.934 1.00 86.69 212 ALA A O 1
ATOM 1760 N N . THR A 1 213 ? 11.969 13.536 -26.073 1.00 84.75 213 THR A N 1
ATOM 1761 C CA . THR A 1 213 ? 11.853 13.511 -27.536 1.00 84.75 213 THR A CA 1
ATOM 1762 C C . THR A 1 213 ? 11.261 14.812 -28.072 1.00 84.75 213 THR A C 1
ATOM 1764 O O . THR A 1 213 ? 11.857 15.441 -28.948 1.00 84.75 213 THR A O 1
ATOM 1767 N N . MET A 1 214 ? 10.136 15.268 -27.511 1.00 85.44 214 MET A N 1
ATOM 1768 C CA . MET A 1 214 ? 9.467 16.511 -27.921 1.00 85.44 214 MET A CA 1
ATOM 1769 C C . MET A 1 214 ? 10.348 17.744 -27.700 1.00 85.44 214 MET A C 1
AT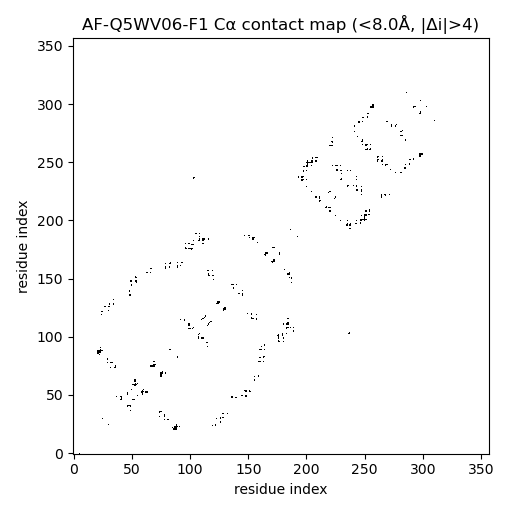OM 1771 O O . MET A 1 214 ? 10.394 18.645 -28.533 1.00 85.44 214 MET A O 1
ATOM 1775 N N . THR A 1 215 ? 11.096 17.771 -26.596 1.00 84.38 215 THR A N 1
ATOM 1776 C CA . THR A 1 215 ? 11.971 18.898 -26.238 1.00 84.38 215 THR A CA 1
ATOM 1777 C C . THR A 1 215 ? 13.364 18.822 -26.867 1.00 84.38 215 THR A C 1
ATOM 1779 O O . THR A 1 215 ? 14.204 19.677 -26.584 1.00 84.38 215 THR A O 1
ATOM 1782 N N . LYS A 1 216 ? 13.633 17.815 -27.715 1.00 80.44 216 LYS A N 1
ATOM 1783 C CA . LYS A 1 216 ? 14.946 17.548 -28.334 1.00 80.44 216 LYS A CA 1
ATOM 1784 C C . LYS A 1 216 ? 16.090 17.417 -27.310 1.00 80.44 216 LYS A C 1
ATOM 1786 O O . LYS A 1 216 ? 17.254 17.640 -27.638 1.00 80.44 216 LYS A O 1
ATOM 1791 N N . LYS A 1 217 ? 15.790 17.013 -26.069 1.00 76.69 217 LYS A N 1
ATOM 1792 C CA . LYS A 1 217 ? 16.759 16.820 -24.968 1.00 76.69 217 LYS A CA 1
ATOM 1793 C C . LYS A 1 217 ? 17.232 15.364 -24.847 1.00 76.69 217 LYS A C 1
ATOM 1795 O O . LYS A 1 217 ? 17.544 14.887 -23.756 1.00 76.69 217 LYS A O 1
ATOM 1800 N N . ASN A 1 218 ? 17.337 14.665 -25.978 1.00 68.88 218 ASN A N 1
ATOM 1801 C CA . ASN A 1 218 ? 17.648 13.231 -26.042 1.00 68.88 218 ASN A CA 1
ATOM 1802 C C . ASN A 1 218 ? 19.018 12.860 -25.449 1.00 68.88 218 ASN A C 1
ATOM 1804 O O . ASN A 1 218 ? 19.200 11.738 -24.993 1.00 68.88 218 ASN A O 1
ATOM 1808 N N . SER A 1 219 ? 19.973 13.795 -25.385 1.00 65.12 219 SER A N 1
ATOM 1809 C CA . SER A 1 219 ? 21.308 13.553 -24.813 1.00 65.12 219 SER A CA 1
ATOM 1810 C C . SER A 1 219 ? 21.300 13.214 -23.316 1.00 65.12 219 SER A C 1
ATOM 1812 O O . SER A 1 219 ? 22.278 12.666 -22.812 1.00 65.12 219 SER A O 1
ATOM 1814 N N . LYS A 1 220 ? 20.208 13.514 -22.596 1.00 69.25 220 LYS A N 1
ATOM 1815 C CA . LYS A 1 220 ? 20.045 13.197 -21.165 1.00 69.25 220 LYS A CA 1
ATOM 1816 C C . LYS A 1 220 ? 19.306 11.880 -20.909 1.00 69.25 220 LYS A C 1
ATOM 1818 O O . LYS A 1 220 ? 19.221 11.445 -19.757 1.00 69.25 220 LYS A O 1
ATOM 1823 N N . LEU A 1 221 ? 18.778 11.249 -21.955 1.00 84.69 221 LEU A N 1
ATOM 1824 C CA . LEU A 1 221 ? 17.969 10.045 -21.853 1.00 84.69 221 LEU A CA 1
ATOM 1825 C C . LEU A 1 221 ? 18.877 8.806 -21.883 1.00 84.69 221 LEU A C 1
ATOM 1827 O O . LEU A 1 221 ? 19.255 8.313 -22.940 1.00 84.69 221 LEU A O 1
ATOM 1831 N N . THR A 1 222 ? 19.269 8.333 -20.699 1.00 90.06 222 THR A N 1
ATOM 1832 C CA . THR A 1 222 ? 20.142 7.163 -20.518 1.00 90.06 222 THR A CA 1
ATOM 1833 C C . THR A 1 222 ? 19.541 6.237 -19.469 1.00 90.06 222 THR A C 1
ATOM 1835 O O . THR A 1 222 ? 18.829 6.698 -18.576 1.00 90.06 222 THR A O 1
ATOM 1838 N N . TYR A 1 223 ? 19.899 4.950 -19.491 1.00 91.50 223 TYR A N 1
ATOM 1839 C CA . TYR A 1 223 ? 19.492 4.027 -18.423 1.00 91.50 223 TYR A CA 1
ATOM 1840 C C . TYR A 1 223 ? 19.877 4.559 -17.037 1.00 91.50 223 TYR A C 1
ATOM 1842 O O . TYR A 1 223 ? 19.079 4.536 -16.106 1.00 91.50 223 TYR A O 1
ATOM 1850 N N . LYS A 1 224 ? 21.097 5.101 -16.907 1.00 92.00 224 LYS A N 1
ATOM 1851 C CA . LYS A 1 224 ? 21.603 5.618 -15.631 1.00 92.00 224 LYS A CA 1
ATOM 1852 C C . LYS A 1 224 ? 20.733 6.759 -15.103 1.00 92.00 224 LYS A C 1
ATOM 1854 O O . LYS A 1 224 ? 20.463 6.778 -13.906 1.00 92.00 224 LYS A O 1
ATOM 1859 N N . SER A 1 225 ? 20.313 7.699 -15.952 1.00 91.38 225 SER A N 1
ATOM 1860 C CA . SER A 1 225 ? 19.488 8.832 -15.512 1.00 91.38 225 SER A CA 1
ATOM 1861 C C . SER A 1 225 ? 18.086 8.385 -15.101 1.00 91.38 225 SER A C 1
ATOM 1863 O O . SER A 1 225 ? 17.656 8.731 -14.001 1.00 91.38 225 SER A O 1
ATOM 1865 N N . LEU A 1 226 ? 17.430 7.555 -15.917 1.00 92.88 226 LEU A N 1
ATOM 1866 C CA . LEU A 1 226 ? 16.105 6.995 -15.632 1.00 92.88 226 LEU A CA 1
ATOM 1867 C C . LEU A 1 226 ? 16.100 6.163 -14.341 1.00 92.88 226 LEU A C 1
ATOM 1869 O O . LEU A 1 226 ? 15.290 6.392 -13.446 1.00 92.88 226 LEU A O 1
ATOM 1873 N N . TYR A 1 227 ? 17.073 5.265 -14.191 1.00 93.75 227 TYR A N 1
ATOM 1874 C CA . TYR A 1 227 ? 17.205 4.421 -13.007 1.00 93.75 227 TYR A CA 1
ATOM 1875 C C . TYR A 1 227 ? 17.559 5.222 -11.745 1.00 93.75 227 TYR A C 1
ATOM 1877 O O . TYR A 1 227 ? 17.025 4.967 -10.669 1.00 93.75 227 TYR A O 1
ATOM 1885 N N . THR A 1 228 ? 18.411 6.248 -11.860 1.00 92.50 228 THR A N 1
ATOM 1886 C CA . THR A 1 228 ? 18.720 7.136 -10.724 1.00 92.50 228 THR A CA 1
ATOM 1887 C C . THR A 1 228 ? 17.488 7.922 -10.281 1.00 92.50 228 THR A C 1
ATOM 1889 O O . THR A 1 228 ? 17.283 8.080 -9.080 1.00 92.50 228 THR A O 1
ATOM 1892 N N . LYS A 1 229 ? 16.658 8.395 -11.223 1.00 90.94 229 LYS A N 1
ATOM 1893 C CA . LYS A 1 229 ? 15.387 9.061 -10.911 1.00 90.94 229 LYS A CA 1
ATOM 1894 C C . LYS A 1 229 ? 14.451 8.102 -10.168 1.00 90.94 229 LYS A C 1
ATOM 1896 O O . LYS A 1 229 ? 14.040 8.422 -9.058 1.00 90.94 229 LYS A O 1
ATOM 1901 N N . ALA A 1 230 ? 14.234 6.899 -10.704 1.00 90.81 230 ALA A N 1
ATOM 1902 C CA . ALA A 1 230 ? 13.408 5.863 -10.076 1.00 90.81 230 ALA A CA 1
ATOM 1903 C C . ALA A 1 230 ? 13.890 5.469 -8.665 1.00 90.81 230 ALA A C 1
ATOM 1905 O O . ALA A 1 230 ? 13.089 5.195 -7.774 1.00 90.81 230 ALA A O 1
ATOM 1906 N N . ASN A 1 231 ? 15.206 5.458 -8.432 1.00 89.19 231 ASN A N 1
ATOM 1907 C CA . ASN A 1 231 ? 15.778 5.138 -7.123 1.00 89.19 231 ASN A CA 1
ATOM 1908 C C . ASN A 1 231 ? 15.608 6.251 -6.088 1.00 89.19 231 ASN A C 1
ATOM 1910 O O . ASN A 1 231 ? 15.542 5.950 -4.899 1.00 89.19 231 ASN A O 1
ATOM 1914 N N . ARG A 1 232 ? 15.558 7.513 -6.523 1.00 86.94 232 ARG A N 1
ATOM 1915 C CA . ARG A 1 232 ? 15.404 8.674 -5.635 1.00 86.94 232 ARG A CA 1
ATOM 1916 C C . ARG A 1 232 ? 13.951 9.023 -5.350 1.00 86.94 232 ARG A C 1
ATOM 1918 O O . ARG A 1 232 ? 13.690 9.745 -4.394 1.00 86.94 232 ARG A O 1
ATOM 1925 N N . ASP A 1 233 ? 13.028 8.547 -6.174 1.00 80.56 233 ASP A N 1
ATOM 1926 C CA . ASP A 1 233 ? 11.617 8.844 -6.000 1.00 80.56 233 ASP A CA 1
ATOM 1927 C C . ASP A 1 233 ? 11.014 8.037 -4.839 1.00 80.56 233 ASP A C 1
ATOM 1929 O O . ASP A 1 233 ? 11.002 6.802 -4.833 1.00 80.56 233 ASP A O 1
ATOM 1933 N N . ALA A 1 234 ? 10.486 8.758 -3.849 1.00 72.31 234 ALA A N 1
ATOM 1934 C CA . ALA A 1 234 ? 9.849 8.181 -2.674 1.00 72.31 234 ALA A CA 1
ATOM 1935 C C . ALA A 1 234 ? 8.528 7.456 -2.993 1.00 72.31 234 ALA A C 1
ATOM 1937 O O . ALA A 1 234 ? 8.066 6.676 -2.158 1.00 72.31 234 ALA A O 1
ATOM 1938 N N . HIS A 1 235 ? 7.924 7.687 -4.165 1.00 75.25 235 HIS A N 1
ATOM 1939 C CA . HIS A 1 235 ? 6.732 6.960 -4.615 1.00 75.25 235 HIS A CA 1
ATOM 1940 C C . HIS A 1 235 ? 7.040 5.503 -4.977 1.00 75.25 235 HIS A C 1
ATOM 1942 O O . HIS A 1 235 ? 6.155 4.661 -4.880 1.00 75.25 235 HIS A O 1
ATOM 1948 N N . PHE A 1 236 ? 8.290 5.186 -5.335 1.00 82.88 236 PHE A N 1
ATOM 1949 C CA . PHE A 1 236 ? 8.719 3.835 -5.716 1.00 82.88 236 PHE A CA 1
ATOM 1950 C C . PHE A 1 236 ? 9.569 3.164 -4.637 1.00 82.88 236 PHE A C 1
ATOM 1952 O O . PHE A 1 236 ? 10.316 2.231 -4.926 1.00 82.88 236 PHE A O 1
ATOM 1959 N N . CYS A 1 237 ? 9.503 3.630 -3.387 1.00 75.00 237 CYS A N 1
ATOM 1960 C CA . CYS A 1 237 ? 10.326 3.095 -2.300 1.00 75.00 237 CYS A CA 1
ATOM 1961 C C . CYS A 1 237 ? 10.062 1.610 -2.006 1.00 75.00 237 CYS A C 1
ATOM 1963 O O . CYS A 1 237 ? 10.962 0.939 -1.520 1.00 75.00 237 CYS A O 1
ATOM 1965 N N . ALA A 1 238 ? 8.869 1.107 -2.337 1.00 73.81 238 ALA A N 1
ATOM 1966 C CA . ALA A 1 238 ? 8.492 -0.296 -2.170 1.00 73.81 238 ALA A CA 1
ATOM 1967 C C . ALA A 1 238 ? 9.100 -1.241 -3.208 1.00 73.81 238 ALA A C 1
ATOM 1969 O O . ALA A 1 238 ? 9.092 -2.457 -3.029 1.00 73.81 238 ALA A O 1
ATOM 1970 N N . LEU A 1 239 ? 9.559 -0.690 -4.332 1.00 85.00 239 LEU A N 1
ATOM 1971 C CA . LEU A 1 239 ? 10.158 -1.484 -5.385 1.00 85.00 239 LEU A CA 1
ATOM 1972 C C . LEU A 1 239 ? 11.610 -1.770 -5.022 1.00 85.00 239 LEU A C 1
ATOM 1974 O O . LEU A 1 239 ? 12.402 -0.856 -4.766 1.00 85.00 239 LEU A O 1
ATOM 1978 N N . SER A 1 240 ? 11.972 -3.045 -5.069 1.00 87.19 240 SER A N 1
ATOM 1979 C CA . SER A 1 240 ? 13.365 -3.470 -5.050 1.00 87.19 240 SER A CA 1
ATOM 1980 C C . SER A 1 240 ? 14.135 -2.835 -6.210 1.00 87.19 240 SER A C 1
ATOM 1982 O O . SER A 1 240 ? 13.572 -2.435 -7.234 1.00 87.19 240 SER A O 1
ATOM 1984 N N . LEU A 1 241 ? 15.458 -2.774 -6.072 1.00 90.44 241 LEU A N 1
ATOM 1985 C CA . LEU A 1 241 ? 16.340 -2.307 -7.141 1.00 90.44 241 LEU A CA 1
ATOM 1986 C C . LEU A 1 241 ? 16.124 -3.101 -8.446 1.00 90.44 241 LEU A C 1
ATOM 1988 O O . LEU A 1 241 ? 16.091 -2.516 -9.528 1.00 90.44 241 LEU A O 1
ATOM 1992 N N . GLU A 1 242 ? 15.885 -4.411 -8.334 1.00 91.31 242 GLU A N 1
ATOM 1993 C CA . GLU A 1 242 ? 15.557 -5.284 -9.466 1.00 91.31 242 GLU A CA 1
ATOM 1994 C C . GLU A 1 242 ? 14.247 -4.862 -10.151 1.00 91.31 242 GLU A C 1
ATOM 1996 O O . GLU A 1 242 ? 14.206 -4.681 -11.367 1.00 91.31 242 GLU A O 1
ATOM 2001 N N . GLU A 1 243 ? 13.175 -4.647 -9.388 1.00 91.38 243 GLU A N 1
ATOM 2002 C CA . GLU A 1 243 ? 11.881 -4.238 -9.948 1.00 91.38 243 GLU A CA 1
ATOM 2003 C C . GLU A 1 243 ? 11.916 -2.856 -10.578 1.00 91.38 243 GLU A C 1
ATOM 2005 O O . GLU A 1 243 ? 11.275 -2.642 -11.605 1.00 91.38 243 GLU A O 1
ATOM 2010 N N . LYS A 1 244 ? 12.675 -1.922 -9.997 1.00 93.81 244 LYS A N 1
ATOM 2011 C CA . LYS A 1 244 ? 12.897 -0.608 -10.604 1.00 93.81 244 LYS A CA 1
ATOM 2012 C C . LYS A 1 244 ? 13.607 -0.754 -11.943 1.00 93.81 244 LYS A C 1
ATOM 2014 O O . LYS A 1 244 ? 13.205 -0.114 -12.911 1.00 93.81 244 LYS A O 1
ATOM 2019 N N . ALA A 1 245 ? 14.624 -1.612 -12.025 1.00 94.12 245 ALA A N 1
ATOM 2020 C CA . ALA A 1 245 ? 15.325 -1.875 -13.277 1.00 94.12 245 ALA A CA 1
ATOM 2021 C C . ALA A 1 245 ? 14.388 -2.490 -14.331 1.00 94.12 245 ALA A C 1
ATOM 2023 O O . ALA A 1 245 ? 14.364 -2.022 -15.469 1.00 94.12 245 ALA A O 1
ATOM 2024 N N . LEU A 1 246 ? 13.568 -3.476 -13.949 1.00 94.06 246 LEU A N 1
ATOM 2025 C CA . LEU A 1 246 ? 12.579 -4.097 -14.838 1.00 94.06 246 LEU A CA 1
ATOM 2026 C C . LEU A 1 246 ? 11.507 -3.104 -15.303 1.00 94.06 246 LEU A C 1
ATOM 2028 O O . LEU A 1 246 ? 11.193 -3.065 -16.490 1.00 94.06 246 LEU A O 1
ATOM 2032 N N . ALA A 1 247 ? 10.984 -2.264 -14.408 1.00 94.69 247 ALA A N 1
ATOM 2033 C CA . ALA A 1 247 ? 9.996 -1.243 -14.750 1.00 94.69 247 ALA A CA 1
ATOM 2034 C C . ALA A 1 247 ? 10.575 -0.168 -15.686 1.00 94.69 247 ALA A C 1
ATOM 2036 O O . ALA A 1 247 ? 9.899 0.252 -16.625 1.00 94.69 247 ALA A O 1
ATOM 2037 N N . VAL A 1 248 ? 11.840 0.229 -15.491 1.00 95.62 248 VAL A N 1
ATOM 2038 C CA . VAL A 1 248 ? 12.555 1.119 -16.420 1.00 95.62 248 VAL A CA 1
ATOM 2039 C C . VAL A 1 248 ? 12.701 0.463 -17.793 1.00 95.62 248 VAL A C 1
ATOM 2041 O O . VAL A 1 248 ? 12.396 1.101 -18.797 1.00 95.62 248 VAL A O 1
ATOM 2044 N N . ILE A 1 249 ? 13.117 -0.807 -17.862 1.00 93.69 249 ILE A N 1
ATOM 2045 C CA . ILE A 1 249 ? 13.220 -1.547 -19.131 1.00 93.69 249 ILE A CA 1
ATOM 2046 C C . ILE A 1 249 ? 11.855 -1.622 -19.824 1.00 93.69 249 ILE A C 1
ATOM 2048 O O . ILE A 1 249 ? 11.772 -1.328 -21.014 1.00 93.69 249 ILE A O 1
ATOM 2052 N N . ALA A 1 250 ? 10.787 -1.946 -19.091 1.00 92.62 250 ALA A N 1
ATOM 2053 C CA . ALA A 1 250 ? 9.431 -2.013 -19.629 1.00 92.62 250 ALA A CA 1
ATOM 2054 C C . ALA A 1 250 ? 8.933 -0.651 -20.144 1.00 92.62 250 ALA A C 1
ATOM 2056 O O . ALA A 1 250 ? 8.371 -0.578 -21.233 1.00 92.62 250 ALA A O 1
ATOM 2057 N N . GLY A 1 251 ? 9.192 0.440 -19.416 1.00 92.38 251 GLY A N 1
ATOM 2058 C CA . GLY A 1 251 ? 8.819 1.789 -19.854 1.00 92.38 251 GLY A CA 1
ATOM 2059 C C . GLY A 1 251 ? 9.581 2.236 -21.106 1.00 92.38 251 GLY A C 1
ATOM 2060 O O . GLY A 1 251 ? 9.004 2.833 -22.014 1.00 92.38 251 GLY A O 1
ATOM 2061 N N . VAL A 1 252 ? 10.870 1.888 -21.208 1.00 92.81 252 VAL A N 1
ATOM 2062 C CA . VAL A 1 252 ? 11.665 2.118 -22.427 1.00 92.81 252 VAL A CA 1
ATOM 2063 C C . VAL A 1 252 ? 11.158 1.253 -23.586 1.00 92.81 252 VAL A C 1
ATOM 2065 O O . VAL A 1 252 ? 11.087 1.731 -24.720 1.00 92.81 252 VAL A O 1
ATOM 2068 N N . ALA A 1 253 ? 10.777 0.002 -23.318 1.00 89.25 253 ALA A N 1
ATOM 2069 C CA . ALA A 1 253 ? 10.193 -0.887 -24.315 1.00 89.25 253 ALA A CA 1
ATOM 2070 C C . ALA A 1 253 ? 8.876 -0.319 -24.863 1.00 89.25 253 ALA A C 1
ATOM 2072 O O . ALA A 1 253 ? 8.703 -0.269 -26.077 1.00 89.25 253 ALA A O 1
ATOM 2073 N N . ASP A 1 254 ? 7.997 0.224 -24.018 1.00 88.19 254 ASP A N 1
ATOM 2074 C CA . ASP A 1 254 ? 6.762 0.873 -24.481 1.00 88.19 254 ASP A CA 1
ATOM 2075 C C . ASP A 1 254 ? 7.016 2.082 -25.391 1.00 88.19 254 ASP A C 1
ATOM 2077 O O . ASP A 1 254 ? 6.237 2.351 -26.312 1.00 88.19 254 ASP A O 1
ATOM 2081 N N . ALA A 1 255 ? 8.123 2.796 -25.167 1.00 86.69 255 ALA A N 1
ATOM 2082 C CA . ALA A 1 255 ? 8.537 3.915 -26.006 1.00 86.69 255 ALA A CA 1
ATOM 2083 C C . ALA A 1 255 ? 9.122 3.469 -27.361 1.00 86.69 255 ALA A C 1
ATOM 2085 O O . ALA A 1 255 ? 9.262 4.290 -28.277 1.00 86.69 255 ALA A O 1
ATOM 2086 N N . CYS A 1 256 ? 9.453 2.185 -27.528 1.00 82.81 256 CYS A N 1
ATOM 2087 C CA . CYS A 1 256 ? 9.903 1.622 -28.795 1.00 82.81 256 CYS A CA 1
ATOM 2088 C C . CYS A 1 256 ? 8.698 1.477 -29.732 1.00 82.81 256 CYS A C 1
ATOM 2090 O O . CYS A 1 256 ? 8.014 0.466 -29.743 1.00 82.81 256 CYS A O 1
ATOM 2092 N N . SER A 1 257 ? 8.403 2.518 -30.508 1.00 70.81 257 SER A N 1
ATOM 2093 C CA . SER A 1 257 ? 7.416 2.485 -31.597 1.00 70.81 257 SER A CA 1
ATOM 2094 C C . SER A 1 257 ? 8.125 2.803 -32.912 1.00 70.81 257 SER A C 1
ATOM 2096 O O . SER A 1 257 ? 8.013 3.909 -33.428 1.00 70.81 257 SER A O 1
ATOM 2098 N N . GLY A 1 258 ? 8.963 1.876 -33.390 1.00 64.31 258 GLY A N 1
ATOM 2099 C CA . GLY A 1 258 ? 9.760 2.080 -34.608 1.00 64.31 258 GLY A CA 1
ATOM 2100 C C . GLY A 1 258 ? 10.876 3.135 -34.503 1.00 64.31 258 GLY A C 1
ATOM 2101 O O . GLY A 1 258 ? 11.435 3.535 -35.519 1.00 64.31 258 GLY A O 1
ATOM 2102 N N . ASN A 1 259 ? 11.211 3.597 -33.292 1.00 77.00 259 ASN A N 1
ATOM 2103 C CA . ASN A 1 259 ? 12.233 4.620 -33.063 1.00 77.00 259 ASN A CA 1
ATOM 2104 C C . ASN A 1 259 ? 13.587 3.993 -32.687 1.00 77.00 259 ASN A C 1
ATOM 2106 O O . ASN A 1 259 ? 13.754 3.436 -31.599 1.00 77.00 259 ASN A O 1
ATOM 2110 N N . ASP A 1 260 ? 14.574 4.152 -33.568 1.00 76.00 260 ASP A N 1
ATOM 2111 C CA . ASP A 1 260 ? 15.932 3.617 -33.408 1.00 76.00 260 ASP A CA 1
ATOM 2112 C C . ASP A 1 260 ? 16.654 4.088 -32.143 1.00 76.00 260 ASP A C 1
ATOM 2114 O O . ASP A 1 260 ? 17.410 3.328 -31.535 1.00 76.00 260 ASP A O 1
ATOM 2118 N N . ALA A 1 261 ? 16.439 5.340 -31.732 1.00 81.06 261 ALA A N 1
ATOM 2119 C CA . ALA A 1 261 ? 17.085 5.892 -30.547 1.00 81.06 261 ALA A CA 1
ATOM 2120 C C . ALA A 1 261 ? 16.556 5.223 -29.271 1.00 81.06 261 ALA A C 1
ATOM 2122 O O . ALA A 1 261 ? 17.337 4.896 -28.376 1.00 81.06 261 ALA A O 1
ATOM 2123 N N . HIS A 1 262 ? 15.248 4.960 -29.211 1.00 87.00 262 HIS A N 1
ATOM 2124 C CA . HIS A 1 262 ? 14.625 4.267 -28.080 1.00 87.00 262 HIS A CA 1
ATOM 2125 C C . HIS A 1 262 ? 15.031 2.795 -28.038 1.00 87.00 262 HIS A C 1
ATOM 2127 O O . HIS A 1 262 ? 15.303 2.269 -26.965 1.00 87.00 262 HIS A O 1
ATOM 2133 N N . LEU A 1 263 ? 15.187 2.155 -29.199 1.00 84.19 263 LEU A N 1
ATOM 2134 C CA . LEU A 1 263 ? 15.703 0.788 -29.278 1.00 84.19 263 LEU A CA 1
ATOM 2135 C C . LEU A 1 263 ? 17.150 0.700 -28.805 1.00 84.19 263 LEU A C 1
ATOM 2137 O O . LEU A 1 263 ? 17.492 -0.190 -28.030 1.00 84.19 263 LEU A O 1
ATOM 2141 N N . LYS A 1 264 ? 18.006 1.649 -29.198 1.00 84.75 264 LYS A N 1
ATOM 2142 C CA . LYS A 1 264 ? 19.378 1.720 -28.680 1.00 84.75 264 LYS A CA 1
ATOM 2143 C C . LYS A 1 264 ? 19.391 1.888 -27.157 1.00 84.75 264 LYS A C 1
ATOM 2145 O O . LYS A 1 264 ? 20.165 1.209 -26.484 1.00 84.75 264 LYS A O 1
ATOM 2150 N N . LEU A 1 265 ? 18.516 2.741 -26.621 1.00 89.75 265 LEU A N 1
ATOM 2151 C CA . LEU A 1 265 ? 18.349 2.928 -25.180 1.00 89.75 265 LEU A CA 1
ATOM 2152 C C . LEU A 1 265 ? 17.840 1.658 -24.485 1.00 89.75 265 LEU A C 1
ATOM 2154 O O . LEU A 1 265 ? 18.328 1.332 -23.403 1.00 89.75 265 LEU A O 1
ATOM 2158 N N . LEU A 1 266 ? 16.908 0.922 -25.095 1.00 90.50 266 LEU A N 1
ATOM 2159 C CA . LEU A 1 266 ? 16.407 -0.353 -24.580 1.00 90.50 266 LEU A CA 1
ATOM 2160 C C . LEU A 1 266 ? 17.546 -1.368 -24.463 1.00 90.50 266 LEU A C 1
ATOM 2162 O O . LEU A 1 266 ? 17.759 -1.938 -23.394 1.00 90.50 266 LEU A O 1
AT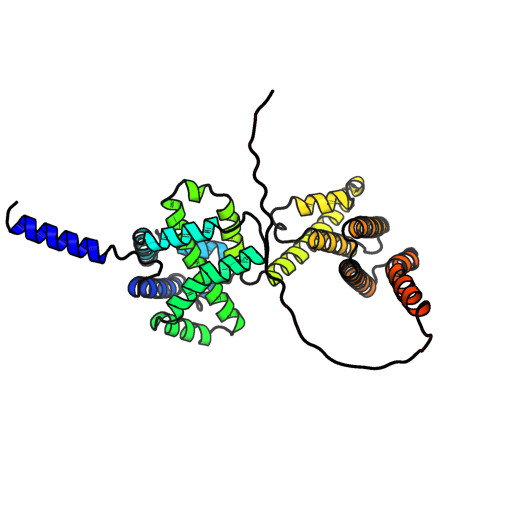OM 2166 N N . MET A 1 267 ? 18.332 -1.533 -25.531 1.00 87.44 267 MET A N 1
ATOM 2167 C CA . MET A 1 267 ? 19.481 -2.443 -25.546 1.00 87.44 267 MET A CA 1
ATOM 2168 C C . MET A 1 267 ? 20.519 -2.053 -24.487 1.00 87.44 267 MET A C 1
ATOM 2170 O O . MET A 1 267 ? 21.001 -2.903 -23.739 1.00 87.44 267 MET A O 1
ATOM 2174 N N . GLU A 1 268 ? 20.840 -0.760 -24.376 1.00 89.50 268 GLU A N 1
ATOM 2175 C CA . GLU A 1 268 ? 21.748 -0.254 -23.344 1.00 89.50 268 GLU A CA 1
ATOM 2176 C C . GLU A 1 268 ? 21.219 -0.539 -21.930 1.00 89.50 268 GLU A C 1
ATOM 2178 O O . GLU A 1 268 ? 21.984 -0.967 -21.061 1.00 89.50 268 GLU A O 1
ATOM 2183 N N . SER A 1 269 ? 19.920 -0.326 -21.709 1.00 91.50 269 SER A N 1
ATOM 2184 C CA . SER A 1 269 ? 19.253 -0.551 -20.424 1.00 91.50 269 SER A CA 1
ATOM 2185 C C . SER A 1 269 ? 19.324 -2.016 -20.012 1.00 91.50 269 SER A C 1
ATOM 2187 O O . SER A 1 269 ? 19.742 -2.312 -18.895 1.00 91.50 269 SER A O 1
ATOM 2189 N N . ILE A 1 270 ? 19.026 -2.936 -20.934 1.00 90.31 270 ILE A N 1
ATOM 2190 C CA . ILE A 1 270 ? 19.106 -4.381 -20.693 1.00 90.31 270 ILE A CA 1
ATOM 2191 C C . ILE A 1 270 ? 20.539 -4.794 -20.354 1.00 90.31 270 ILE A C 1
ATOM 2193 O O . ILE A 1 270 ? 20.764 -5.455 -19.344 1.00 90.31 270 ILE A O 1
ATOM 2197 N N . VAL A 1 271 ? 21.529 -4.380 -21.154 1.00 88.25 271 VAL A N 1
ATOM 2198 C CA . VAL A 1 271 ? 22.937 -4.747 -20.922 1.00 88.25 271 VAL A CA 1
ATOM 2199 C C . VAL A 1 271 ? 23.429 -4.227 -19.571 1.00 88.25 271 VAL A C 1
ATOM 2201 O O . VAL A 1 271 ? 24.119 -4.945 -18.846 1.00 88.25 271 VAL A O 1
ATOM 2204 N N . LYS A 1 272 ? 23.088 -2.985 -19.210 1.00 89.69 272 LYS A N 1
ATOM 2205 C CA . LYS A 1 272 ? 23.491 -2.400 -17.925 1.00 89.69 272 LYS A CA 1
ATOM 2206 C C . LYS A 1 272 ? 22.784 -3.060 -16.744 1.00 89.69 272 LYS A C 1
ATOM 2208 O O . LYS A 1 272 ? 23.449 -3.329 -15.747 1.00 89.69 272 LYS A O 1
ATOM 2213 N N . ALA A 1 273 ? 21.493 -3.357 -16.859 1.00 88.81 273 ALA A N 1
ATOM 2214 C CA . ALA A 1 273 ? 20.742 -4.019 -15.801 1.00 88.81 273 ALA A CA 1
ATOM 2215 C C . ALA A 1 273 ? 21.191 -5.476 -15.600 1.00 88.81 273 ALA A C 1
ATOM 2217 O O . ALA A 1 273 ? 21.437 -5.874 -14.468 1.00 88.81 273 ALA A O 1
ATOM 2218 N N . LYS A 1 274 ? 21.431 -6.245 -16.675 1.00 85.50 274 LYS A N 1
ATOM 2219 C CA . LYS A 1 274 ? 21.951 -7.627 -16.587 1.00 85.50 274 LYS A CA 1
ATOM 2220 C C . LYS A 1 274 ? 23.323 -7.709 -15.907 1.00 85.50 274 LYS A C 1
ATOM 2222 O O . LYS A 1 274 ? 23.609 -8.685 -15.224 1.00 85.50 274 LYS A O 1
ATOM 2227 N N . LYS A 1 275 ? 24.173 -6.684 -16.057 1.00 86.12 275 LYS A N 1
ATOM 2228 C CA . LYS A 1 275 ? 25.445 -6.590 -15.313 1.00 86.12 275 LYS A CA 1
ATOM 2229 C C . LYS A 1 275 ? 25.240 -6.386 -13.809 1.00 86.12 275 LYS A C 1
ATOM 2231 O O . LYS A 1 275 ? 26.110 -6.769 -13.039 1.00 86.12 275 LYS A O 1
ATOM 2236 N N . GLN A 1 276 ? 24.137 -5.751 -13.411 1.00 85.31 276 GLN A N 1
ATOM 2237 C CA . GLN A 1 276 ? 23.796 -5.487 -12.010 1.00 85.31 276 GLN A CA 1
ATOM 2238 C C . GLN A 1 276 ? 23.034 -6.654 -11.366 1.00 85.31 276 GLN A C 1
ATOM 2240 O O . GLN A 1 276 ? 23.237 -6.916 -10.187 1.00 85.31 276 GLN A O 1
ATOM 2245 N N . PHE A 1 277 ? 22.212 -7.372 -12.137 1.00 84.12 277 PHE A N 1
ATOM 2246 C CA . PHE A 1 277 ? 21.367 -8.473 -11.661 1.00 84.12 277 PHE A CA 1
ATOM 2247 C C . PHE A 1 277 ? 21.612 -9.758 -12.476 1.00 84.12 277 PHE A C 1
ATOM 2249 O O . PHE A 1 277 ? 20.813 -10.108 -13.349 1.00 84.12 277 PHE A O 1
ATOM 2256 N N . PRO A 1 278 ? 22.729 -10.471 -12.240 1.00 66.00 278 PRO A N 1
ATOM 2257 C CA . PRO A 1 278 ? 23.076 -11.674 -12.989 1.00 66.00 278 PRO A CA 1
ATOM 2258 C C . PRO A 1 278 ? 22.363 -12.909 -12.409 1.00 66.00 278 PRO A C 1
ATOM 2260 O O . PRO A 1 278 ? 22.994 -13.765 -11.797 1.00 66.00 278 PRO A O 1
ATOM 2263 N N . VAL A 1 279 ? 21.042 -13.005 -12.581 1.00 72.94 279 VAL A N 1
ATOM 2264 C CA . VAL A 1 279 ? 20.246 -14.169 -12.143 1.00 72.94 279 VAL A CA 1
ATOM 2265 C C . VAL A 1 279 ? 19.384 -14.671 -13.306 1.00 72.94 279 VAL A C 1
ATOM 2267 O O . VAL A 1 279 ? 18.882 -13.869 -14.096 1.00 72.94 279 VAL A O 1
ATOM 2270 N N . ASP A 1 280 ? 19.219 -15.993 -13.434 1.00 69.69 280 ASP A N 1
ATOM 2271 C CA . ASP A 1 280 ? 18.384 -16.624 -14.473 1.00 69.69 280 ASP A CA 1
ATOM 2272 C C . ASP A 1 280 ? 16.951 -16.053 -14.476 1.00 69.69 280 ASP A C 1
ATOM 2274 O O . ASP A 1 280 ? 16.420 -15.739 -15.543 1.00 69.69 280 ASP A O 1
ATOM 2278 N N . ASP A 1 281 ? 16.382 -15.797 -13.295 1.00 79.56 281 ASP A N 1
ATOM 2279 C CA . ASP A 1 281 ? 15.041 -15.222 -13.130 1.00 79.56 281 ASP A CA 1
ATOM 2280 C C . ASP A 1 281 ? 14.922 -13.792 -13.675 1.00 79.56 281 ASP A C 1
ATOM 2282 O O . ASP A 1 281 ? 13.913 -13.441 -14.287 1.00 79.56 281 ASP A O 1
ATOM 2286 N N . PHE A 1 282 ? 15.956 -12.959 -13.511 1.00 85.00 282 PHE A N 1
ATOM 2287 C CA . PHE A 1 282 ? 15.957 -11.601 -14.062 1.00 85.00 282 PHE A CA 1
ATOM 2288 C C . PHE A 1 282 ? 15.918 -11.635 -15.592 1.00 85.00 282 PHE A C 1
ATOM 2290 O O . PHE A 1 282 ? 15.176 -10.885 -16.226 1.00 85.00 282 PHE A O 1
ATOM 2297 N N . ASN A 1 283 ? 16.690 -12.543 -16.194 1.00 81.38 283 ASN A N 1
ATOM 2298 C CA . ASN A 1 283 ? 16.711 -12.711 -17.642 1.00 81.38 283 ASN A CA 1
ATOM 2299 C C . ASN A 1 283 ? 15.360 -13.189 -18.182 1.00 81.38 283 ASN A C 1
ATOM 2301 O O . ASN A 1 283 ? 14.905 -12.644 -19.184 1.00 81.38 283 ASN A O 1
ATOM 2305 N N . ALA A 1 284 ? 14.696 -14.124 -17.496 1.00 84.19 284 ALA A N 1
ATOM 2306 C CA . ALA A 1 284 ? 13.354 -14.574 -17.864 1.00 84.19 284 ALA A CA 1
ATOM 2307 C C . ALA A 1 284 ? 12.323 -13.429 -17.811 1.00 84.19 284 ALA A C 1
ATOM 2309 O O . ALA A 1 284 ? 11.501 -13.285 -18.712 1.00 84.19 284 ALA A O 1
ATOM 2310 N N . LYS A 1 285 ? 12.400 -12.551 -16.801 1.00 88.75 285 LYS A N 1
ATOM 2311 C CA . LYS A 1 285 ? 11.523 -11.369 -16.706 1.00 88.75 285 LYS A CA 1
ATOM 2312 C C . LYS A 1 285 ? 11.801 -10.343 -17.804 1.00 88.75 285 LYS A C 1
ATOM 2314 O O . LYS A 1 285 ? 10.863 -9.770 -18.352 1.00 88.75 285 LYS A O 1
ATOM 2319 N N . VAL A 1 286 ? 13.072 -10.115 -18.149 1.00 87.31 286 VAL A N 1
ATOM 2320 C CA . VAL A 1 286 ? 13.430 -9.277 -19.304 1.00 87.31 286 VAL A CA 1
ATOM 2321 C C . VAL A 1 286 ? 12.863 -9.888 -20.582 1.00 87.31 286 VAL A C 1
ATOM 2323 O O . VAL A 1 286 ? 12.244 -9.170 -21.356 1.00 87.31 286 VAL A O 1
ATOM 2326 N N . GLN A 1 287 ? 13.011 -11.198 -20.773 1.00 83.56 287 GLN A N 1
ATOM 2327 C CA . GLN A 1 287 ? 12.493 -11.910 -21.937 1.00 83.56 287 GLN A CA 1
ATOM 2328 C C . GLN A 1 287 ? 10.977 -11.727 -22.100 1.00 83.56 287 GLN A C 1
ATOM 2330 O O . GLN A 1 287 ? 10.523 -11.367 -23.181 1.00 83.56 287 GLN A O 1
ATOM 2335 N N . ALA A 1 288 ? 10.208 -11.840 -21.016 1.00 86.38 288 ALA A N 1
ATOM 2336 C CA . ALA A 1 288 ? 8.766 -11.596 -21.048 1.00 86.38 288 ALA A CA 1
ATOM 2337 C C . ALA A 1 288 ? 8.405 -10.165 -21.508 1.00 86.38 288 ALA A C 1
ATOM 2339 O O . ALA A 1 288 ? 7.468 -9.977 -22.282 1.00 86.38 288 ALA A O 1
ATOM 2340 N N . ILE A 1 289 ? 9.170 -9.145 -21.089 1.00 86.94 289 ILE A N 1
ATOM 2341 C CA . ILE A 1 289 ? 8.981 -7.753 -21.551 1.00 86.94 289 ILE A CA 1
ATOM 2342 C C . ILE A 1 289 ? 9.242 -7.642 -23.062 1.00 86.94 289 ILE A C 1
ATOM 2344 O O . ILE A 1 289 ? 8.552 -6.914 -23.778 1.00 86.94 289 ILE A O 1
ATOM 2348 N N . LEU A 1 290 ? 10.257 -8.351 -23.551 1.00 83.56 290 LEU A N 1
ATOM 2349 C CA . LEU A 1 290 ? 10.639 -8.355 -24.959 1.00 83.56 290 LEU A CA 1
ATOM 2350 C C . LEU A 1 290 ? 9.600 -9.066 -25.839 1.00 83.56 290 LEU A C 1
ATOM 2352 O O . LEU A 1 290 ? 9.275 -8.564 -26.915 1.00 83.56 290 LEU A O 1
ATOM 2356 N N . GLU A 1 291 ? 9.034 -10.172 -25.367 1.00 82.69 291 GLU A N 1
ATOM 2357 C CA . GLU A 1 291 ? 7.923 -10.875 -26.018 1.00 82.69 291 GLU A CA 1
ATOM 2358 C C . GLU A 1 291 ? 6.661 -10.000 -26.076 1.00 82.69 291 GLU A C 1
ATOM 2360 O O . GLU A 1 291 ? 6.022 -9.905 -27.125 1.00 82.69 291 GLU A O 1
ATOM 2365 N N . GLU A 1 292 ? 6.349 -9.266 -24.998 1.00 83.69 292 GLU A N 1
ATOM 2366 C CA . GLU A 1 292 ? 5.249 -8.289 -24.976 1.00 83.69 292 GLU A CA 1
ATOM 2367 C C . GLU A 1 292 ? 5.443 -7.191 -26.043 1.00 83.69 292 GLU A C 1
ATOM 2369 O O . GLU A 1 292 ? 4.487 -6.765 -26.698 1.00 83.69 292 GLU A O 1
ATOM 2374 N N . LEU A 1 293 ? 6.684 -6.737 -26.250 1.00 80.88 293 LEU A N 1
ATOM 2375 C CA . LEU A 1 293 ? 7.026 -5.754 -27.280 1.00 80.88 293 LEU A CA 1
ATOM 2376 C C . LEU A 1 293 ? 6.885 -6.326 -28.702 1.00 80.88 293 LEU A C 1
ATOM 2378 O O . LEU A 1 293 ? 6.374 -5.635 -29.590 1.00 80.88 293 LEU A O 1
ATOM 2382 N N . GLN A 1 294 ? 7.325 -7.569 -28.917 1.00 76.06 294 GLN A N 1
ATOM 2383 C CA . GLN A 1 294 ? 7.208 -8.275 -30.199 1.00 76.06 294 GLN A CA 1
ATOM 2384 C C . GLN A 1 294 ? 5.750 -8.495 -30.590 1.00 76.06 294 GLN A C 1
ATOM 2386 O O . GLN A 1 294 ? 5.368 -8.154 -31.708 1.00 76.06 294 GLN A O 1
ATOM 2391 N N . ALA A 1 295 ? 4.917 -8.960 -29.657 1.00 76.38 295 ALA A N 1
ATOM 2392 C CA . ALA A 1 295 ? 3.489 -9.174 -29.886 1.00 76.38 295 ALA A CA 1
ATOM 2393 C C . ALA A 1 295 ? 2.753 -7.890 -30.314 1.00 76.38 295 ALA A C 1
ATOM 2395 O O . ALA A 1 295 ? 1.770 -7.942 -31.050 1.00 76.38 295 ALA A O 1
ATOM 2396 N N . LYS A 1 296 ? 3.247 -6.716 -29.901 1.00 73.31 296 LYS A N 1
ATOM 2397 C CA . LYS A 1 296 ? 2.698 -5.413 -30.307 1.00 73.31 296 LYS A CA 1
ATOM 2398 C C . LYS A 1 296 ? 3.163 -4.950 -31.702 1.00 73.31 296 LYS A C 1
ATOM 2400 O O . LYS A 1 296 ? 2.792 -3.849 -32.103 1.00 73.31 296 LYS A O 1
ATOM 2405 N N . ASN A 1 297 ? 3.949 -5.748 -32.439 1.00 63.59 297 ASN A N 1
ATOM 2406 C CA . ASN A 1 297 ? 4.497 -5.454 -33.777 1.00 63.59 297 ASN A CA 1
ATOM 2407 C C . ASN A 1 297 ? 5.276 -4.126 -33.871 1.00 63.59 297 ASN A C 1
ATOM 2409 O O . ASN A 1 297 ? 5.236 -3.435 -34.889 1.00 63.59 297 ASN A O 1
ATOM 2413 N N . LYS A 1 298 ? 5.993 -3.734 -32.807 1.00 64.19 298 LYS A N 1
ATOM 2414 C CA . LYS A 1 298 ? 6.677 -2.425 -32.739 1.00 64.19 298 LYS A CA 1
ATOM 2415 C C . LYS A 1 298 ? 8.192 -2.457 -32.982 1.00 64.19 298 LYS A C 1
ATOM 2417 O O . LYS A 1 298 ? 8.851 -1.418 -32.859 1.00 64.19 298 LYS A O 1
ATOM 2422 N N . LEU A 1 299 ? 8.753 -3.620 -33.320 1.00 60.06 299 LEU A N 1
ATOM 2423 C CA . LEU A 1 299 ? 10.192 -3.817 -33.528 1.00 60.06 299 LEU A CA 1
ATOM 2424 C C . LEU A 1 299 ? 10.586 -3.672 -35.011 1.00 60.06 299 LEU A C 1
ATOM 2426 O O . LEU A 1 299 ? 10.050 -4.377 -35.861 1.00 60.06 299 LEU A O 1
ATOM 2430 N N . PRO A 1 300 ? 11.552 -2.800 -35.350 1.00 57.88 300 PRO A N 1
ATOM 2431 C CA . PRO A 1 300 ? 12.151 -2.753 -36.681 1.00 57.88 300 PRO A CA 1
ATOM 2432 C C . PRO A 1 300 ? 12.969 -4.014 -36.995 1.00 57.88 300 PRO A C 1
ATOM 2434 O O . PRO A 1 300 ? 13.854 -4.385 -36.219 1.00 57.88 300 PRO A O 1
ATOM 2437 N N . GLN A 1 301 ? 12.770 -4.584 -38.190 1.00 58.72 301 GLN A N 1
ATOM 2438 C CA . GLN A 1 301 ? 13.445 -5.801 -38.687 1.00 58.72 301 GLN A CA 1
ATOM 2439 C C . GLN A 1 301 ? 14.980 -5.777 -38.548 1.00 58.72 301 GLN A C 1
ATOM 2441 O O . GLN A 1 301 ? 15.612 -6.789 -38.259 1.00 58.72 301 GLN A O 1
ATOM 2446 N N . LYS A 1 302 ? 15.624 -4.608 -38.681 1.00 61.91 302 LYS A N 1
ATOM 2447 C CA . LYS A 1 302 ? 17.093 -4.484 -38.572 1.00 61.91 302 LYS A CA 1
ATOM 2448 C C . LYS A 1 302 ? 17.674 -4.820 -37.192 1.00 61.91 302 LYS A C 1
ATOM 2450 O O . LYS A 1 302 ? 18.878 -5.047 -37.087 1.00 61.91 302 LYS A O 1
ATOM 2455 N N . TYR A 1 303 ? 16.858 -4.807 -36.138 1.00 58.78 303 TYR A N 1
ATOM 2456 C CA . TYR A 1 303 ? 17.291 -5.146 -34.780 1.00 58.78 303 TYR A CA 1
ATOM 2457 C C . TYR A 1 303 ? 16.850 -6.542 -34.348 1.00 58.78 303 TYR A C 1
ATOM 2459 O O . TYR A 1 303 ? 17.303 -7.001 -33.305 1.00 58.78 303 TYR A O 1
ATOM 2467 N N . GLU A 1 304 ? 16.050 -7.234 -35.158 1.00 62.00 304 GLU A N 1
ATOM 2468 C CA . GLU A 1 304 ? 15.462 -8.538 -34.848 1.00 62.00 304 GLU A CA 1
ATOM 2469 C C . GLU A 1 304 ? 16.533 -9.593 -34.530 1.00 62.00 304 GLU A C 1
ATOM 2471 O O . GLU A 1 304 ? 16.435 -10.260 -33.507 1.00 62.00 304 GLU A O 1
ATOM 2476 N N . LYS A 1 305 ? 17.639 -9.627 -35.293 1.00 61.53 305 LYS A N 1
ATOM 2477 C CA . LYS A 1 305 ? 18.793 -10.507 -35.018 1.00 61.53 305 LYS A CA 1
ATOM 2478 C C . LYS A 1 305 ? 19.536 -10.181 -33.720 1.00 61.53 305 LYS A C 1
ATOM 2480 O O . LYS A 1 305 ? 19.869 -11.086 -32.974 1.00 61.53 305 LYS A O 1
ATOM 2485 N N . LYS A 1 306 ? 19.778 -8.901 -33.406 1.00 63.62 306 LYS A N 1
ATOM 2486 C CA . LYS A 1 306 ? 20.423 -8.509 -32.130 1.00 63.62 306 LYS A CA 1
ATOM 2487 C C . LYS A 1 306 ? 19.524 -8.784 -30.930 1.00 63.62 306 LYS A C 1
ATOM 2489 O O . LYS A 1 306 ? 20.008 -9.045 -29.834 1.00 63.62 306 LYS A O 1
ATOM 2494 N N . PHE A 1 307 ? 18.219 -8.682 -31.143 1.00 62.56 307 PHE A N 1
ATOM 2495 C CA . PHE A 1 307 ? 17.211 -9.009 -30.154 1.00 62.56 307 PHE A CA 1
ATOM 2496 C C . PHE A 1 307 ? 17.200 -10.519 -29.908 1.00 62.56 307 PHE A C 1
ATOM 2498 O O . PHE A 1 307 ? 17.371 -10.931 -28.769 1.00 62.56 307 PHE A O 1
ATOM 2505 N N . GLN A 1 308 ? 17.152 -11.322 -30.978 1.00 60.91 308 GLN A N 1
ATOM 2506 C CA . GLN A 1 308 ? 17.342 -12.772 -30.930 1.00 60.91 308 GLN A CA 1
ATOM 2507 C C . GLN A 1 308 ? 18.658 -13.143 -30.244 1.00 60.91 308 GLN A C 1
ATOM 2509 O O . GLN A 1 308 ? 18.612 -13.928 -29.321 1.00 60.91 308 GLN A O 1
ATOM 2514 N N . GLU A 1 309 ? 19.797 -12.515 -30.540 1.00 62.66 309 GLU A N 1
ATOM 2515 C CA . GLU A 1 309 ? 21.076 -12.788 -29.855 1.00 62.66 309 GLU A CA 1
ATOM 2516 C C . GLU A 1 309 ? 21.037 -12.508 -28.337 1.00 62.66 309 GLU A C 1
ATOM 2518 O O . GLU A 1 309 ? 21.668 -13.225 -27.554 1.00 62.66 309 GLU A O 1
ATOM 2523 N N . ILE A 1 310 ? 20.293 -11.486 -27.892 1.00 61.22 310 ILE A N 1
ATOM 2524 C CA . ILE A 1 310 ? 20.085 -11.170 -26.464 1.00 61.22 310 ILE A CA 1
ATOM 2525 C C . ILE A 1 310 ? 19.166 -12.198 -25.783 1.00 61.22 310 ILE A C 1
ATOM 2527 O O . ILE A 1 310 ? 19.331 -12.435 -24.579 1.00 61.22 310 ILE A O 1
ATOM 2531 N N . CYS A 1 311 ? 18.242 -12.798 -26.540 1.00 51.56 311 CYS A N 1
ATOM 2532 C CA . CYS A 1 311 ? 17.363 -13.888 -26.110 1.00 51.56 311 CYS A CA 1
ATOM 2533 C C . CYS A 1 311 ? 18.092 -15.258 -26.135 1.00 51.56 311 CYS A C 1
ATOM 2535 O O . CYS A 1 311 ? 18.033 -16.023 -25.178 1.00 51.56 311 CYS A O 1
ATOM 2537 N N . GLU A 1 312 ? 18.856 -15.542 -27.193 1.00 48.88 312 GLU A N 1
ATOM 2538 C CA . GLU A 1 312 ? 19.514 -16.818 -27.525 1.00 48.88 312 GLU A CA 1
ATOM 2539 C C . GLU A 1 312 ? 20.833 -17.046 -26.776 1.00 48.88 312 GLU A C 1
ATOM 2541 O O . GLU A 1 312 ? 21.295 -18.185 -26.654 1.00 48.88 312 GLU A O 1
ATOM 2546 N N . THR A 1 313 ? 21.444 -16.003 -26.197 1.00 49.94 313 THR A N 1
ATOM 2547 C CA . THR A 1 313 ? 22.645 -16.169 -25.354 1.00 49.94 313 THR A CA 1
ATOM 2548 C C . THR A 1 313 ? 22.402 -17.005 -24.084 1.00 49.94 313 THR A C 1
ATOM 2550 O O . THR A 1 313 ? 23.356 -17.274 -23.345 1.00 49.94 313 THR A O 1
ATOM 2553 N N . GLN A 1 314 ? 21.172 -17.478 -23.841 1.00 47.66 314 GLN A N 1
ATOM 2554 C CA . GLN A 1 314 ? 20.837 -18.421 -22.771 1.00 47.66 314 GLN A CA 1
ATOM 2555 C C . GLN A 1 314 ? 20.632 -19.876 -23.221 1.00 47.66 314 GLN A C 1
ATOM 2557 O O . GLN A 1 314 ? 21.085 -20.774 -22.502 1.00 47.66 314 GLN A O 1
ATOM 2562 N N . ASP A 1 315 ? 20.057 -20.146 -24.395 1.00 40.56 315 ASP A N 1
ATOM 2563 C CA . ASP A 1 315 ? 19.789 -21.536 -24.800 1.00 40.56 315 ASP A CA 1
ATOM 2564 C C . ASP A 1 315 ? 21.077 -22.303 -25.097 1.00 40.56 315 ASP A C 1
ATOM 2566 O O . ASP A 1 315 ? 21.256 -23.431 -24.633 1.00 40.56 315 ASP A O 1
ATOM 2570 N N . ASN A 1 316 ? 22.068 -21.664 -25.720 1.00 38.81 316 ASN A N 1
ATOM 2571 C CA . ASN A 1 316 ? 23.320 -22.350 -26.040 1.00 38.81 316 ASN A CA 1
ATOM 2572 C C . ASN A 1 316 ? 24.193 -22.655 -24.810 1.00 38.81 316 ASN A C 1
ATOM 2574 O O . ASN A 1 316 ? 24.945 -23.628 -24.834 1.00 38.81 316 ASN A O 1
ATOM 2578 N N . LYS A 1 317 ? 24.070 -21.915 -23.696 1.00 42.34 317 LYS A N 1
ATOM 2579 C CA . LYS A 1 317 ? 24.782 -22.258 -22.444 1.00 42.34 317 LYS A CA 1
ATOM 2580 C C . LYS A 1 317 ? 24.084 -23.357 -21.639 1.00 42.34 317 LYS A C 1
ATOM 2582 O O . LYS A 1 317 ? 24.777 -24.126 -20.969 1.00 42.34 317 LYS A O 1
ATOM 2587 N N . ARG A 1 318 ? 22.749 -23.468 -21.710 1.00 38.12 318 ARG A N 1
ATOM 2588 C CA . ARG A 1 318 ? 22.000 -24.593 -21.117 1.00 38.12 318 ARG A CA 1
ATOM 2589 C C . ARG A 1 318 ? 22.148 -25.871 -21.936 1.00 38.12 318 ARG A C 1
ATOM 2591 O O . ARG A 1 318 ? 22.292 -26.937 -21.341 1.00 38.12 318 ARG A O 1
ATOM 2598 N N . ILE A 1 319 ? 22.184 -25.766 -23.264 1.00 38.16 319 ILE A N 1
ATOM 2599 C CA . ILE A 1 319 ? 22.371 -26.915 -24.150 1.00 38.16 319 ILE A CA 1
ATOM 2600 C C . ILE A 1 319 ? 23.811 -27.429 -24.044 1.00 38.16 319 ILE A C 1
ATOM 2602 O O . ILE A 1 319 ? 23.961 -28.601 -23.727 1.00 38.16 319 ILE A O 1
ATOM 2606 N N . LEU A 1 320 ? 24.861 -26.588 -24.121 1.00 31.81 320 LEU A N 1
ATOM 2607 C CA . LEU A 1 320 ? 26.252 -27.073 -23.991 1.00 31.81 320 LEU A CA 1
ATOM 2608 C C . LEU A 1 320 ? 26.567 -27.741 -22.640 1.00 31.81 320 LEU A C 1
ATOM 2610 O O . LEU A 1 320 ? 27.375 -28.665 -22.598 1.00 31.81 320 LEU A O 1
ATOM 2614 N N . LYS A 1 321 ? 25.946 -27.309 -21.531 1.00 34.88 321 LYS A N 1
ATOM 2615 C CA . LYS A 1 321 ? 26.122 -27.979 -20.227 1.00 34.88 321 LYS A CA 1
ATOM 2616 C C . LYS A 1 321 ? 25.357 -29.301 -20.112 1.00 34.88 321 LYS A C 1
ATOM 2618 O O . LYS A 1 321 ? 25.742 -30.118 -19.282 1.00 34.88 321 LYS A O 1
ATOM 2623 N N . LYS A 1 322 ? 24.310 -29.517 -20.920 1.00 34.28 322 LYS A N 1
ATOM 2624 C CA . LYS A 1 322 ? 23.565 -30.786 -20.992 1.00 34.28 322 LYS A CA 1
ATOM 2625 C C . LYS A 1 322 ? 24.116 -31.752 -22.045 1.00 34.28 322 LYS A C 1
ATOM 2627 O O . LYS A 1 322 ? 23.977 -32.952 -21.858 1.00 34.28 322 LYS A O 1
ATOM 2632 N N . THR A 1 323 ? 24.754 -31.275 -23.116 1.00 33.06 323 THR A N 1
ATOM 2633 C CA . THR A 1 323 ? 25.360 -32.145 -24.144 1.00 33.06 3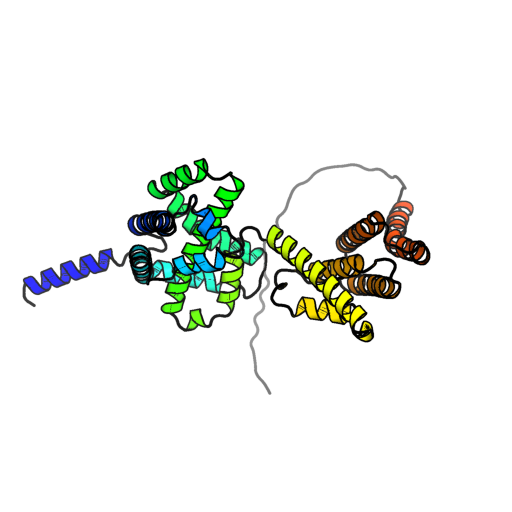23 THR A CA 1
ATOM 2634 C C . THR A 1 323 ? 26.790 -32.588 -23.838 1.00 33.06 323 THR A C 1
ATOM 2636 O O . THR A 1 323 ? 27.274 -33.503 -24.494 1.00 33.06 323 THR A O 1
ATOM 2639 N N . LEU A 1 324 ? 27.461 -32.014 -22.830 1.00 34.94 324 LEU A N 1
ATOM 2640 C CA . LEU A 1 324 ? 28.785 -32.471 -22.370 1.00 34.94 324 LEU A CA 1
ATOM 2641 C C . LEU A 1 324 ? 28.752 -33.378 -21.132 1.00 34.94 324 LEU A C 1
ATOM 2643 O O . LEU A 1 324 ? 29.803 -33.745 -20.611 1.00 34.94 324 LEU A O 1
ATOM 2647 N N . SER A 1 325 ? 27.573 -33.784 -20.665 1.00 40.56 325 SER A N 1
ATOM 2648 C CA . SER A 1 325 ? 27.464 -34.777 -19.599 1.00 40.56 325 SER A CA 1
ATOM 2649 C C . SER A 1 325 ? 26.352 -35.773 -19.890 1.00 40.56 325 SER A C 1
ATOM 2651 O O . SER A 1 325 ? 25.189 -35.526 -19.593 1.00 40.56 325 SER A O 1
ATOM 2653 N N . LEU A 1 326 ? 26.748 -36.912 -20.471 1.00 29.59 326 LEU A N 1
ATOM 2654 C CA . LEU A 1 326 ? 26.420 -38.294 -20.062 1.00 29.59 326 LEU A CA 1
ATOM 2655 C C . LEU A 1 326 ? 26.585 -39.254 -21.263 1.00 29.59 326 LEU A C 1
ATOM 2657 O O . LEU A 1 326 ? 26.402 -38.809 -22.395 1.00 29.59 326 LEU A O 1
ATOM 2661 N N . PRO A 1 327 ? 26.830 -40.571 -21.073 1.00 38.09 327 PRO A N 1
ATOM 2662 C CA . PRO A 1 327 ? 27.064 -41.311 -19.826 1.00 38.09 327 PRO A CA 1
ATOM 2663 C C . PRO A 1 327 ? 28.286 -42.258 -19.887 1.00 38.09 327 PRO A C 1
ATOM 2665 O O . PRO A 1 327 ? 28.601 -42.829 -20.927 1.00 38.09 327 PRO A O 1
ATOM 2668 N N . GLN A 1 328 ? 28.896 -42.566 -18.741 1.00 29.38 328 GLN A N 1
ATOM 2669 C CA . GLN A 1 328 ? 29.448 -43.910 -18.546 1.00 29.38 328 GLN A CA 1
ATOM 2670 C C . GLN A 1 328 ? 28.868 -44.508 -17.268 1.00 29.38 328 GLN A C 1
ATOM 2672 O O . GLN A 1 328 ? 29.029 -43.991 -16.166 1.00 29.38 328 GLN A O 1
ATOM 2677 N N . LEU A 1 329 ? 28.113 -45.581 -17.490 1.00 33.81 329 LEU A N 1
ATOM 2678 C CA . LEU A 1 329 ? 27.560 -46.494 -16.507 1.00 33.81 329 LEU A CA 1
ATOM 2679 C C . LEU A 1 329 ? 28.692 -47.203 -15.759 1.00 33.81 329 LEU A C 1
ATOM 2681 O O . LEU A 1 329 ? 29.539 -47.823 -16.394 1.00 33.81 329 LEU A O 1
ATOM 2685 N N . ALA A 1 330 ? 28.620 -47.218 -14.431 1.00 26.95 330 ALA A N 1
ATOM 2686 C CA . ALA A 1 330 ? 28.987 -48.388 -13.640 1.00 26.95 330 ALA A CA 1
ATOM 2687 C C . ALA A 1 330 ? 28.251 -48.356 -12.289 1.00 26.95 330 ALA A C 1
ATOM 2689 O O . ALA A 1 330 ? 28.471 -47.494 -11.446 1.00 26.95 330 ALA A O 1
ATOM 2690 N N . SER A 1 331 ? 27.304 -49.287 -12.174 1.00 30.66 331 SER A N 1
ATOM 2691 C CA . SER A 1 331 ? 26.902 -50.050 -10.987 1.00 30.66 331 SER A CA 1
ATOM 2692 C C . SER A 1 331 ? 27.574 -49.732 -9.636 1.00 30.66 331 SER A C 1
ATOM 2694 O O . SER A 1 331 ? 28.796 -49.697 -9.552 1.00 30.66 331 SER A O 1
ATOM 2696 N N . VAL A 1 332 ? 26.772 -49.687 -8.564 1.00 26.92 332 VAL A N 1
ATOM 2697 C CA . VAL A 1 332 ? 26.728 -50.673 -7.450 1.00 26.92 332 VAL A CA 1
ATOM 2698 C C . VAL A 1 332 ? 26.026 -50.040 -6.225 1.00 26.92 332 VAL A C 1
ATOM 2700 O O . VAL A 1 332 ? 26.517 -49.117 -5.592 1.00 26.92 332 VAL A O 1
ATOM 2703 N N . SER A 1 333 ? 24.821 -50.557 -5.969 1.00 26.83 333 SER A N 1
ATOM 2704 C CA . SER A 1 333 ? 24.100 -50.802 -4.706 1.00 26.83 333 SER A CA 1
ATOM 2705 C C . SER A 1 333 ? 24.443 -50.101 -3.367 1.00 26.83 333 SER A C 1
ATOM 2707 O O . SER A 1 333 ? 25.548 -50.203 -2.849 1.00 26.83 333 SER A O 1
ATOM 2709 N N . SER A 1 334 ? 23.349 -49.729 -2.685 1.00 26.69 334 SER A N 1
ATOM 2710 C CA . SER A 1 334 ? 22.953 -50.162 -1.323 1.00 26.69 334 SER A CA 1
ATOM 2711 C C . SER A 1 334 ? 22.887 -49.109 -0.195 1.00 26.69 334 SER A C 1
ATOM 2713 O O . SER A 1 334 ? 23.868 -48.465 0.154 1.00 26.69 334 SER A O 1
ATOM 2715 N N . THR A 1 335 ? 21.686 -49.076 0.407 1.00 28.02 335 THR A N 1
ATOM 2716 C CA . THR A 1 335 ? 21.331 -48.914 1.836 1.00 28.02 335 THR A CA 1
ATOM 2717 C C . THR A 1 335 ? 21.465 -47.569 2.568 1.00 28.02 335 THR A C 1
ATOM 2719 O O . THR A 1 335 ? 22.546 -47.026 2.732 1.00 28.02 335 THR A O 1
ATOM 2722 N N . PHE A 1 336 ? 20.308 -47.126 3.097 1.00 25.12 336 PHE A N 1
ATOM 2723 C CA . PHE A 1 336 ? 20.037 -46.701 4.487 1.00 25.12 336 PHE A CA 1
ATOM 2724 C C . PHE A 1 336 ? 21.155 -45.990 5.284 1.00 25.12 336 PHE A C 1
ATOM 2726 O O . PHE A 1 336 ? 22.147 -46.621 5.619 1.00 25.12 336 PHE A O 1
ATOM 2733 N N . TYR A 1 337 ? 20.900 -44.774 5.796 1.00 26.42 337 TYR A N 1
ATOM 2734 C CA . TYR A 1 337 ? 20.545 -44.532 7.215 1.00 26.42 337 TYR A CA 1
ATOM 2735 C C . TYR A 1 337 ? 20.354 -43.036 7.553 1.00 26.42 337 TYR A C 1
ATOM 2737 O O . TYR A 1 337 ? 20.827 -42.132 6.872 1.00 26.42 337 TYR A O 1
ATOM 2745 N N . HIS A 1 338 ? 19.625 -42.844 8.651 1.00 26.47 338 HIS A N 1
ATOM 2746 C CA . HIS A 1 338 ? 19.193 -41.633 9.346 1.00 26.47 338 HIS A CA 1
ATOM 2747 C C . HIS A 1 338 ? 20.251 -40.585 9.754 1.00 26.47 338 HIS A C 1
ATOM 2749 O O . HIS A 1 338 ? 21.389 -40.905 10.064 1.00 26.47 338 HIS A O 1
ATOM 2755 N N . SER A 1 339 ? 19.731 -39.358 9.932 1.00 28.64 339 SER A N 1
ATOM 2756 C CA . SER A 1 339 ? 19.974 -38.359 10.998 1.00 28.64 339 SER A CA 1
ATOM 2757 C C . SER A 1 339 ? 21.397 -38.113 11.520 1.00 28.64 339 SER A C 1
ATOM 2759 O O . SER A 1 339 ? 22.011 -39.006 12.097 1.00 28.64 339 SER A O 1
ATOM 2761 N N . LYS A 1 340 ? 21.765 -36.830 11.641 1.00 28.98 340 LYS A N 1
ATOM 2762 C CA . LYS A 1 340 ? 21.957 -36.219 12.971 1.00 28.98 340 LYS A CA 1
ATOM 2763 C C . LYS A 1 340 ? 22.110 -34.697 12.913 1.00 28.98 340 LYS A C 1
ATOM 2765 O O . LYS A 1 340 ? 22.836 -34.152 12.090 1.00 28.98 340 LYS A O 1
ATOM 2770 N N . LYS A 1 341 ? 21.437 -34.065 13.878 1.00 29.64 341 LYS A N 1
ATOM 2771 C CA . LYS A 1 341 ? 21.727 -32.749 14.454 1.00 29.64 341 LYS A CA 1
ATOM 2772 C C . LYS A 1 341 ? 23.228 -32.576 14.735 1.00 29.64 341 LYS A C 1
ATOM 2774 O O . LYS A 1 341 ? 23.879 -33.529 15.162 1.00 29.64 341 LYS A O 1
ATOM 2779 N N . ARG A 1 342 ? 23.719 -31.339 14.648 1.00 30.72 342 ARG A N 1
ATOM 2780 C CA . ARG A 1 342 ? 24.885 -30.875 15.414 1.00 30.72 342 ARG A CA 1
ATOM 2781 C C . ARG A 1 342 ? 24.510 -29.612 16.188 1.00 30.72 342 ARG A C 1
ATOM 2783 O O . ARG A 1 342 ? 24.354 -28.549 15.603 1.00 30.72 342 ARG A O 1
ATOM 2790 N N . GLU A 1 343 ? 24.351 -29.790 17.495 1.00 30.47 343 GLU A N 1
ATOM 2791 C CA . GLU A 1 343 ? 24.567 -28.786 18.539 1.00 30.47 343 GLU A CA 1
ATOM 2792 C C . GLU A 1 343 ? 25.945 -29.042 19.166 1.00 30.47 343 GLU A C 1
ATOM 2794 O O . GLU A 1 343 ? 26.327 -30.205 19.313 1.00 30.47 343 GLU A O 1
ATOM 2799 N N . GLY A 1 344 ? 26.607 -27.952 19.576 1.00 28.47 344 GLY A N 1
ATOM 2800 C CA . GLY A 1 344 ? 27.672 -27.893 20.589 1.00 28.47 344 GLY A CA 1
ATOM 2801 C C . GLY A 1 344 ? 29.062 -28.372 20.145 1.00 28.47 344 GLY A C 1
ATOM 2802 O O . GLY A 1 344 ? 29.180 -29.320 19.383 1.00 28.47 344 GLY A O 1
ATOM 2803 N N . SER A 1 345 ? 30.173 -27.794 20.596 1.00 27.59 345 SER A N 1
ATOM 2804 C CA . SER A 1 345 ? 30.388 -26.752 21.606 1.00 27.59 345 SER A CA 1
ATOM 2805 C C . SER A 1 345 ? 31.866 -26.319 21.589 1.00 27.59 345 SER A C 1
ATOM 2807 O O . SER A 1 345 ? 32.716 -27.102 21.178 1.00 27.59 345 SER A O 1
ATOM 2809 N N . SER A 1 346 ? 32.108 -25.089 22.065 1.00 31.58 346 SER A N 1
ATOM 2810 C CA . SER A 1 346 ? 33.240 -24.630 22.898 1.00 31.58 346 SER A CA 1
ATOM 2811 C C . SER A 1 346 ? 34.682 -25.025 22.550 1.00 31.58 346 SER A C 1
ATOM 2813 O O . SER A 1 346 ? 35.041 -26.191 22.629 1.00 31.58 346 SER A O 1
ATOM 2815 N N . ASP A 1 347 ? 35.539 -24.011 22.426 1.00 29.84 347 ASP A N 1
ATOM 2816 C CA . ASP A 1 347 ? 36.633 -23.875 23.393 1.00 29.84 347 ASP A CA 1
ATOM 2817 C C . ASP A 1 347 ? 36.876 -22.397 23.721 1.00 29.84 347 ASP A C 1
ATOM 2819 O O . ASP A 1 347 ? 36.925 -21.527 22.849 1.00 29.84 347 ASP A O 1
ATOM 2823 N N . GLU A 1 348 ? 36.955 -22.139 25.024 1.00 31.78 348 GLU A N 1
ATOM 2824 C CA . GLU A 1 348 ? 37.350 -20.887 25.650 1.00 31.78 348 GLU A CA 1
ATOM 2825 C C . GLU A 1 348 ? 38.834 -20.606 25.383 1.00 31.78 348 GLU A C 1
ATOM 2827 O O . GLU A 1 348 ? 39.670 -21.505 25.442 1.00 31.78 348 GLU A O 1
ATOM 2832 N N . ASN A 1 349 ? 39.189 -19.336 25.193 1.00 30.50 349 ASN A N 1
ATOM 2833 C CA . ASN A 1 349 ? 40.427 -18.834 25.777 1.00 30.50 349 ASN A CA 1
ATOM 2834 C C . ASN A 1 349 ? 40.346 -17.323 26.009 1.00 30.50 349 ASN A C 1
ATOM 2836 O O . ASN A 1 349 ? 40.306 -16.504 25.092 1.00 30.50 349 ASN A O 1
ATOM 2840 N N . THR A 1 350 ? 40.314 -16.991 27.292 1.00 31.17 350 THR A N 1
ATOM 2841 C CA . THR A 1 350 ? 40.588 -15.692 27.900 1.00 31.17 350 THR A CA 1
ATOM 2842 C C . THR A 1 350 ? 41.938 -15.124 27.466 1.00 31.17 350 THR A C 1
ATOM 2844 O O . THR A 1 350 ? 42.939 -15.828 27.560 1.00 31.17 350 THR A O 1
ATOM 2847 N N . SER A 1 351 ? 42.008 -13.829 27.139 1.00 28.39 351 SER A N 1
ATOM 2848 C CA . SER A 1 351 ? 43.102 -12.967 27.612 1.00 28.39 351 SER A CA 1
ATOM 2849 C C . SER A 1 351 ? 42.817 -11.481 27.360 1.00 28.39 351 SER A C 1
ATOM 2851 O O . SER A 1 351 ? 42.459 -11.052 26.268 1.00 28.39 351 SER A O 1
ATOM 2853 N N . SER A 1 352 ? 42.991 -10.742 28.447 1.00 29.33 352 SER A N 1
ATOM 2854 C CA . SER A 1 352 ? 43.045 -9.302 28.699 1.00 29.33 352 SER A CA 1
ATOM 2855 C C . SER A 1 352 ? 43.595 -8.355 27.616 1.00 29.33 352 SER A C 1
ATOM 2857 O O . SER A 1 352 ? 44.623 -8.606 26.994 1.00 29.33 352 SER A O 1
ATOM 2859 N N . TYR A 1 353 ? 42.955 -7.178 27.559 1.00 34.25 353 TYR A N 1
ATOM 2860 C CA . TYR A 1 353 ? 43.486 -5.850 27.190 1.00 34.25 353 TYR A CA 1
ATOM 2861 C C . TYR A 1 353 ? 44.954 -5.607 27.621 1.00 34.25 353 TYR A C 1
ATOM 2863 O O . TYR A 1 353 ? 45.364 -6.108 28.670 1.00 34.25 353 TYR A O 1
ATOM 2871 N N . PRO A 1 354 ? 45.727 -4.765 26.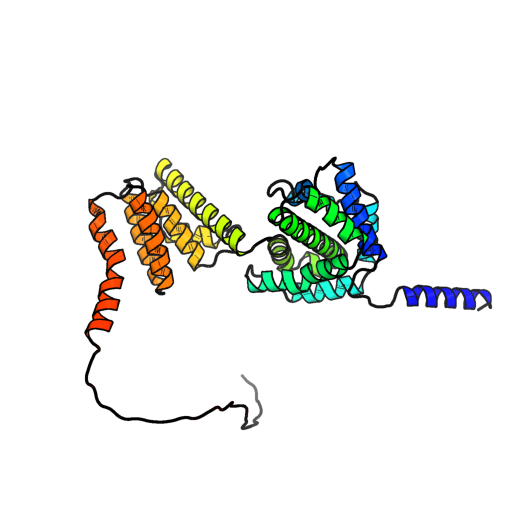893 1.00 47.16 354 PRO A N 1
ATOM 2872 C CA . PRO A 1 354 ? 45.724 -3.329 27.207 1.00 47.16 354 PRO A CA 1
ATOM 2873 C C . PRO A 1 354 ? 45.843 -2.349 26.018 1.00 47.16 354 PRO A C 1
ATOM 2875 O O . PRO A 1 354 ? 46.118 -2.690 24.875 1.00 47.16 354 PRO A O 1
ATOM 2878 N N . HIS A 1 355 ? 45.590 -1.095 26.389 1.00 34.03 355 HIS A N 1
ATOM 2879 C CA . HIS A 1 355 ? 45.658 0.193 25.698 1.00 34.03 355 HIS A CA 1
ATOM 2880 C C . HIS A 1 355 ? 46.879 0.525 24.802 1.00 34.03 355 HIS A C 1
ATOM 2882 O O . HIS A 1 355 ? 48.010 0.189 25.142 1.00 34.03 355 HIS A O 1
ATOM 2888 N N . ARG A 1 356 ? 46.592 1.472 23.876 1.00 30.98 356 ARG A N 1
ATOM 2889 C CA . ARG A 1 356 ? 47.386 2.655 23.423 1.00 30.98 356 ARG A CA 1
ATOM 2890 C C . ARG A 1 356 ? 48.446 2.458 22.325 1.00 30.98 356 ARG A C 1
ATOM 2892 O O . ARG A 1 356 ? 48.887 1.329 22.138 1.00 30.98 356 ARG A O 1
ATOM 2899 N N . PRO A 1 357 ? 48.858 3.523 21.588 1.00 44.22 357 PRO A N 1
ATOM 2900 C CA . PRO A 1 357 ? 48.812 4.981 21.875 1.00 44.22 357 PRO A CA 1
ATOM 2901 C C . PRO A 1 357 ? 47.556 5.739 21.446 1.00 44.22 357 PRO A C 1
ATOM 2903 O O . PRO A 1 357 ? 47.053 5.474 20.334 1.00 44.22 357 PRO A O 1
#

pLDDT: mean 74.02, std 19.23, range [25.12, 96.25]

Solvent-accessible surface area (backbone atoms only — not comparable to full-atom values): 20620 Å² total; per-residue (Å²): 131,55,73,65,55,52,50,52,51,47,53,49,50,49,56,47,50,71,71,60,63,78,41,71,62,82,50,72,68,56,52,49,47,52,44,52,38,56,52,49,51,26,60,76,70,69,44,94,42,68,39,73,47,55,67,35,87,85,50,10,74,57,46,52,51,52,72,67,44,56,86,81,39,70,58,44,36,53,50,52,52,52,55,63,67,37,56,39,30,44,50,54,50,48,60,56,52,71,68,40,61,82,55,67,47,69,68,48,34,53,44,43,44,60,72,52,35,44,53,53,45,59,60,41,66,75,33,69,65,47,46,53,53,51,56,58,45,52,78,77,38,56,74,69,57,43,52,52,34,54,52,48,51,36,28,52,52,51,47,50,53,48,52,48,43,30,76,76,29,72,67,58,62,69,37,72,32,48,67,38,50,61,54,42,57,71,47,90,46,68,66,59,49,44,52,50,44,38,52,49,48,16,50,51,43,30,48,53,52,50,53,26,56,77,69,71,48,54,93,67,71,43,52,70,52,56,51,51,51,54,71,69,36,77,85,42,55,68,47,49,75,66,52,48,50,50,20,47,45,46,6,36,46,70,54,28,67,68,39,68,69,38,46,52,44,35,54,51,30,50,57,55,45,45,74,74,47,83,44,76,67,52,51,53,54,51,48,54,51,52,50,56,42,53,77,68,71,27,71,54,75,92,48,49,64,63,50,46,51,70,62,47,70,51,56,59,60,55,46,55,63,54,74,74,60,81,85,84,90,77,88,83,86,84,80,86,84,81,89,81,89,86,79,88,79,88,83,89,80,90,81,80,87,85,86,82,136

Secondary structure (DSSP, 8-state):
--HHHHHHHHHHHHHHHHTTS--SS--HHHHHHHHHHHHHHHHHTT-S-HHHHHS-TTTHHHHTTGGG-TTT-HHHHHHHHHHHH-HHHHHHHHHHHHTS-SS--HHHHHHIIIIIIHHHHHHHHT-HHHHHHHHHHHTTS-HHHHHHHHHHHHHHHHHHHHHHHHHH-HHHHH-THHHHHHHHHT-S-HHHHHHHHHHHHHHHHHHHHHHHHHTT-GGG--HHHHHHHHHH-GGGTTS-HHHHHHHHHHHHHHH-SS-HHHHHHHHHHHHHHHHH---HHHHHHHHHHHHHHHHTT---HHHHHHHHHHHHTTHHHHHHHHHS---------------------------------

Foldseek 3Di:
DDPVVVVVVVVVVVVVVVLPPQDLADDLVLLVLLLVVLVVVCVVVVNPASCVCQVDPVRNVVSLVVCQVCPPDVSSVVSLVVLLSNVNNLVLLVVLLVPQDLAQEPVSLCSCVPVPLVVRLVVSVPRPSSVVSLVSNCVPDDPVSSLLSSLRSSLSSSVSSLVSSCVVDVCSVPDSSVVNSNVSSSPSDLVVLLVVLLVVLLQVLLVVCVVCVVVVVLVQDALVNSLVVLPPDPSNRSDDSLSSLLSNLLSLLVNQQVDPSSVVRSVRSVVVSCVVPVDPVSLVSSVVSVVVSVVVVRDDPVCVVVSVVSNVVPPVVVVVVVVVDDDDDDDDDDDDDDDDDDDDDDDDDDDDDDDDD

Mean predicted aligned error: 15.42 Å

Organism: Legionella pneumophila (strain Lens) (NCBI:txid297245)